Protein AF-A0A5C6RKP0-F1 (afdb_monomer)

Organism: NCBI:txid1564516

Sequence (231 aa):
MPTQNEALIALLQDAHTTCQNHLSTAQETEALGADEIEAARSELASVFRDFSEPALWVQEAAYDKTALLHKLIALKRAAEGPTTPFLEHMDKLIRYLREELLSAIQDNLQATDTSAWNLKMLDELLKIRRVLRDTKRKFIEAGHPLDTDEAFLAVQDRFTGLLADYRKLLRENAVQANEADIGIMQLLYSLIQSAATVAAFVEAYTTLNDVVAEHCSRAAPLPEPEPEEKS

Secondary structure (DSSP, 8-state):
---HHHHHHHHHHHHHHHHHHHHHHHHHTT-S-HHHHHHHHHHHHHHHHHTT-GGGGSS-----HHHHHHHHHHHHHHTTS-HHHHHHHHHHHHHHIIIIIIHHHHHHHTTTT--HHHHHHHHHHHHHHHHHHHHHHHHHHTT--TTT-HHHHHHHHHHHHHHHHHHHHHHTTSS---HHHHHHHHHHHHHHHH--SHHHHHHHHHHHHHHHHHHHHTPPPPPPPPP----

Structure (mmCIF, N/CA/C/O backbone):
data_AF-A0A5C6RKP0-F1
#
_entry.id   AF-A0A5C6RKP0-F1
#
loop_
_atom_site.group_PDB
_atom_site.id
_atom_site.type_symbol
_atom_site.label_atom_id
_atom_site.label_alt_id
_atom_site.label_comp_id
_atom_site.label_asym_id
_atom_site.label_entity_id
_atom_site.label_seq_id
_atom_site.pdbx_PDB_ins_code
_atom_site.Cartn_x
_atom_site.Cartn_y
_atom_site.Cartn_z
_atom_site.occupancy
_atom_site.B_iso_or_equiv
_atom_site.auth_seq_id
_atom_site.auth_comp_id
_atom_site.auth_asym_id
_atom_site.auth_atom_id
_atom_site.pdbx_PDB_model_num
ATOM 1 N N . MET A 1 1 ? 29.148 -2.559 15.364 1.00 42.53 1 MET A N 1
ATOM 2 C CA . MET A 1 1 ? 27.964 -1.711 15.118 1.00 42.53 1 MET A CA 1
ATOM 3 C C . MET A 1 1 ? 27.009 -2.544 14.292 1.00 42.53 1 MET A C 1
ATOM 5 O O . MET A 1 1 ? 27.503 -3.113 13.325 1.00 42.53 1 MET A O 1
ATOM 9 N N . PRO A 1 2 ? 25.737 -2.694 14.691 1.00 53.12 2 PRO A N 1
ATOM 10 C CA . PRO A 1 2 ? 24.786 -3.464 13.902 1.00 53.12 2 PRO A CA 1
ATOM 11 C C . PRO A 1 2 ? 24.572 -2.814 12.531 1.00 53.12 2 PRO A C 1
ATOM 13 O O . PRO A 1 2 ? 24.631 -1.585 12.417 1.00 53.12 2 PRO A O 1
ATOM 16 N N . THR A 1 3 ? 24.345 -3.630 11.505 1.00 72.69 3 THR A N 1
ATOM 17 C CA . THR A 1 3 ? 23.971 -3.141 10.169 1.00 72.69 3 THR A CA 1
ATOM 18 C C . THR A 1 3 ? 22.583 -2.492 10.206 1.00 72.69 3 THR A C 1
ATOM 20 O O . THR A 1 3 ? 21.798 -2.710 11.136 1.00 72.69 3 THR A O 1
ATOM 23 N N . GLN A 1 4 ? 22.243 -1.680 9.200 1.00 73.25 4 GLN A N 1
ATOM 24 C CA . GLN A 1 4 ? 20.915 -1.058 9.115 1.00 73.25 4 GLN A CA 1
ATOM 25 C C . GLN A 1 4 ? 19.787 -2.104 9.113 1.00 73.25 4 GLN A C 1
ATOM 27 O O . GLN A 1 4 ? 18.757 -1.893 9.759 1.00 73.25 4 GLN A O 1
ATOM 32 N N . ASN A 1 5 ? 20.012 -3.250 8.465 1.00 78.12 5 ASN A N 1
ATOM 33 C CA . ASN A 1 5 ? 19.073 -4.369 8.444 1.00 78.12 5 ASN A CA 1
ATOM 34 C C . ASN A 1 5 ? 18.923 -5.024 9.815 1.00 78.12 5 ASN A C 1
ATOM 36 O O . ASN A 1 5 ? 17.800 -5.234 10.254 1.00 78.12 5 ASN A O 1
ATOM 40 N N . GLU A 1 6 ? 20.017 -5.285 10.534 1.00 81.69 6 GLU A N 1
ATOM 41 C CA . GLU A 1 6 ? 19.951 -5.838 11.896 1.00 81.69 6 GLU A CA 1
ATOM 42 C C . GLU A 1 6 ? 19.171 -4.920 12.845 1.00 81.69 6 GLU A C 1
ATOM 44 O O . GLU A 1 6 ? 18.344 -5.384 13.630 1.00 81.69 6 GLU A O 1
ATOM 49 N N . ALA A 1 7 ? 19.383 -3.604 12.740 1.00 84.00 7 ALA A N 1
ATOM 50 C CA . ALA A 1 7 ? 18.640 -2.625 13.525 1.00 84.00 7 ALA A CA 1
ATOM 51 C C . ALA A 1 7 ? 17.145 -2.600 13.160 1.00 84.00 7 ALA A C 1
ATOM 53 O O . ALA A 1 7 ? 16.299 -2.484 14.048 1.00 84.00 7 ALA A O 1
ATOM 54 N N . LEU A 1 8 ? 16.803 -2.718 11.874 1.00 87.56 8 LEU A N 1
ATOM 55 C CA . LEU A 1 8 ? 15.414 -2.802 11.426 1.00 87.56 8 LEU A CA 1
ATOM 56 C C . LEU A 1 8 ? 14.745 -4.103 11.890 1.00 87.56 8 LEU A C 1
ATOM 58 O O . LEU A 1 8 ? 13.648 -4.050 12.440 1.00 87.56 8 LEU A O 1
ATOM 62 N N . ILE A 1 9 ? 15.405 -5.250 11.727 1.00 87.75 9 ILE A N 1
ATOM 63 C CA . ILE A 1 9 ? 14.909 -6.556 12.179 1.00 87.75 9 ILE A CA 1
ATOM 64 C C . ILE A 1 9 ? 14.621 -6.516 13.682 1.00 87.75 9 ILE A C 1
ATOM 66 O O . ILE A 1 9 ? 13.549 -6.940 14.108 1.00 87.75 9 ILE A O 1
ATOM 70 N N . ALA A 1 10 ? 15.524 -5.940 14.481 1.00 87.75 10 ALA A N 1
ATOM 71 C CA . ALA A 1 10 ? 15.314 -5.786 15.917 1.00 87.75 10 ALA A CA 1
ATOM 72 C C . ALA A 1 10 ? 14.080 -4.921 16.240 1.00 87.75 10 ALA A C 1
ATOM 74 O O . ALA A 1 10 ? 13.290 -5.280 17.111 1.00 87.75 10 ALA A O 1
ATOM 75 N N . LEU A 1 11 ? 13.871 -3.812 15.517 1.00 89.50 11 LEU A N 1
ATOM 76 C CA . LEU A 1 11 ? 12.675 -2.972 15.678 1.00 89.50 11 LEU A CA 1
ATOM 77 C C . LEU A 1 11 ? 11.386 -3.721 15.310 1.00 89.50 11 LEU A C 1
ATOM 79 O O . LEU A 1 11 ? 10.375 -3.576 15.995 1.00 89.50 11 LEU A O 1
ATOM 83 N N . LEU A 1 12 ? 11.417 -4.522 14.245 1.00 91.25 12 LEU A N 1
ATOM 84 C CA . LEU A 1 12 ? 10.285 -5.345 13.819 1.00 91.25 12 LEU A CA 1
ATOM 85 C C . LEU A 1 12 ? 9.958 -6.423 14.861 1.00 91.25 12 LEU A C 1
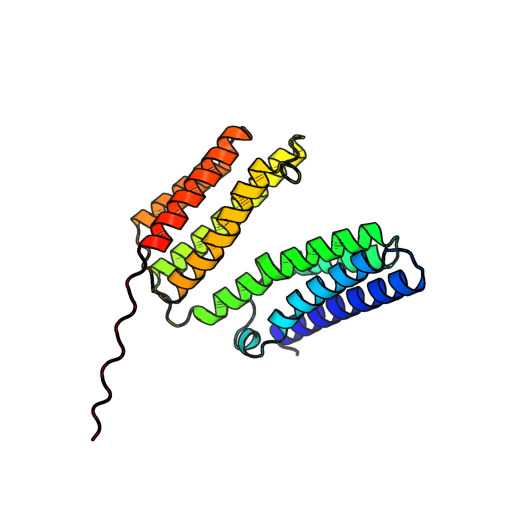ATOM 87 O O . LEU A 1 12 ? 8.798 -6.588 15.230 1.00 91.25 12 LEU A O 1
ATOM 91 N N . GLN A 1 13 ? 10.968 -7.105 15.399 1.00 90.25 13 GLN A N 1
ATOM 92 C CA . GLN A 1 13 ? 10.792 -8.109 16.451 1.00 90.25 13 GLN A CA 1
ATOM 93 C C . GLN A 1 13 ? 10.230 -7.512 17.749 1.00 90.25 13 GLN A C 1
ATOM 95 O O . GLN A 1 13 ? 9.342 -8.101 18.370 1.00 90.25 13 GLN A O 1
ATOM 100 N N . ASP A 1 14 ? 10.702 -6.331 18.145 1.00 90.38 14 ASP A N 1
ATOM 101 C CA . ASP A 1 14 ? 10.195 -5.603 19.313 1.00 90.38 14 ASP A CA 1
ATOM 102 C C . ASP A 1 14 ? 8.724 -5.188 19.131 1.00 90.38 14 ASP A C 1
ATOM 104 O O . ASP A 1 14 ? 7.896 -5.370 20.029 1.00 90.38 14 ASP A O 1
ATOM 108 N N . ALA A 1 15 ? 8.362 -4.708 17.936 1.00 91.19 15 ALA A N 1
ATOM 109 C CA . ALA A 1 15 ? 6.981 -4.381 17.589 1.00 91.19 15 ALA A CA 1
ATOM 110 C C . ALA A 1 15 ? 6.070 -5.615 17.631 1.00 91.19 15 ALA A C 1
ATOM 112 O O . ALA A 1 15 ? 5.001 -5.575 18.239 1.00 91.19 15 ALA A O 1
ATOM 113 N N . HIS A 1 16 ? 6.518 -6.724 17.036 1.00 92.12 16 HIS A N 1
ATOM 114 C CA . HIS A 1 16 ? 5.799 -7.994 17.052 1.00 92.12 16 HIS A CA 1
ATOM 115 C C . HIS A 1 16 ? 5.543 -8.473 18.484 1.00 92.12 16 HIS A C 1
ATOM 117 O O . HIS A 1 16 ? 4.409 -8.793 18.836 1.00 92.12 16 HIS A O 1
ATOM 123 N N . THR A 1 17 ? 6.577 -8.440 19.328 1.00 92.00 17 THR A N 1
ATOM 124 C CA . THR A 1 17 ? 6.487 -8.824 20.744 1.00 92.00 17 THR A CA 1
ATOM 125 C C . THR A 1 17 ? 5.509 -7.927 21.502 1.00 92.00 17 THR A C 1
ATOM 127 O O . THR A 1 17 ? 4.681 -8.417 22.266 1.00 92.00 17 THR A O 1
ATOM 130 N N . THR A 1 18 ? 5.551 -6.614 21.255 1.00 91.12 18 THR A N 1
ATOM 131 C CA . THR A 1 18 ? 4.622 -5.648 21.864 1.00 91.12 18 THR A CA 1
ATOM 132 C C . THR A 1 18 ? 3.169 -5.977 21.509 1.00 91.12 18 THR A C 1
ATOM 134 O O . THR A 1 18 ? 2.324 -6.050 22.401 1.00 91.12 18 THR A O 1
ATOM 137 N N . CYS A 1 19 ? 2.879 -6.237 20.230 1.00 92.56 19 CYS A N 1
ATOM 138 C CA . CYS A 1 19 ? 1.546 -6.637 19.778 1.00 92.56 19 CYS A CA 1
ATOM 139 C C . CYS A 1 19 ? 1.095 -7.966 20.383 1.00 92.56 19 CYS A C 1
ATOM 141 O O . CYS A 1 19 ? -0.016 -8.053 20.898 1.00 92.56 19 CYS A O 1
ATOM 143 N N . GLN A 1 20 ? 1.955 -8.986 20.378 1.00 92.12 20 GLN A N 1
ATOM 144 C CA . GLN A 1 20 ? 1.616 -10.285 20.956 1.00 92.12 20 GLN A CA 1
ATOM 145 C C . GLN A 1 20 ? 1.307 -10.195 22.451 1.00 92.12 20 GLN A C 1
ATOM 147 O O . GLN A 1 20 ? 0.327 -10.789 22.899 1.00 92.12 20 GLN A O 1
ATOM 152 N N . ASN A 1 21 ? 2.102 -9.439 23.211 1.00 91.25 21 ASN A N 1
ATOM 153 C CA . ASN A 1 21 ? 1.884 -9.257 24.644 1.00 91.25 21 ASN A CA 1
ATOM 154 C C . ASN A 1 21 ? 0.551 -8.558 24.918 1.00 91.25 21 ASN A C 1
ATOM 156 O O . ASN A 1 21 ? -0.228 -9.044 25.733 1.00 91.25 21 ASN A O 1
ATOM 160 N N . HIS A 1 22 ? 0.255 -7.469 24.202 1.00 90.75 22 HIS A N 1
ATOM 161 C CA . HIS A 1 22 ? -0.989 -6.732 24.413 1.00 90.75 22 HIS A CA 1
ATOM 162 C C . HIS A 1 22 ? -2.225 -7.562 24.029 1.00 90.75 22 HIS A C 1
ATOM 164 O O . HIS A 1 22 ? -3.205 -7.570 24.768 1.00 90.75 22 HIS A O 1
ATOM 170 N N . LEU A 1 23 ? -2.169 -8.326 22.929 1.00 90.06 23 LEU A N 1
ATOM 171 C CA . LEU A 1 23 ? -3.253 -9.236 22.536 1.00 90.06 23 LEU A CA 1
ATOM 172 C C . LEU A 1 23 ? -3.460 -10.371 23.552 1.00 90.06 23 LEU A C 1
ATOM 174 O O . LEU A 1 23 ? -4.598 -10.743 23.820 1.00 90.06 23 LEU A O 1
ATOM 178 N N . SER A 1 24 ? -2.388 -10.901 24.151 1.00 89.31 24 SER A N 1
ATOM 179 C CA . SER A 1 24 ? -2.498 -11.887 25.236 1.00 89.31 24 SER A CA 1
ATOM 180 C C . SER A 1 24 ? -3.140 -11.286 26.487 1.00 89.31 24 SER A C 1
ATOM 182 O O . SER A 1 24 ? -4.058 -11.882 27.039 1.00 89.31 24 SER A O 1
ATOM 184 N N . THR A 1 25 ? -2.751 -10.074 26.890 1.00 88.56 25 THR A N 1
ATOM 185 C CA . THR A 1 25 ? -3.387 -9.381 28.022 1.00 88.56 25 THR A CA 1
ATOM 186 C C . THR A 1 25 ? -4.856 -9.051 27.749 1.00 88.56 25 THR A C 1
ATOM 188 O O . THR A 1 25 ? -5.694 -9.204 28.636 1.00 88.56 25 THR A O 1
ATOM 191 N N . ALA A 1 26 ? -5.206 -8.642 26.528 1.00 86.62 26 ALA A N 1
ATOM 192 C CA . ALA A 1 26 ? -6.596 -8.392 26.148 1.00 86.62 26 ALA A CA 1
ATOM 193 C C . ALA A 1 26 ? -7.447 -9.673 26.188 1.00 86.62 26 ALA A C 1
ATOM 195 O O . ALA A 1 26 ? -8.613 -9.623 26.571 1.00 86.62 26 ALA A O 1
ATOM 196 N N . GLN A 1 27 ? -6.845 -10.820 25.854 1.00 86.38 27 GLN A N 1
ATOM 197 C CA . GLN A 1 27 ? -7.479 -12.134 25.951 1.00 86.38 27 GLN A CA 1
ATOM 198 C C . GLN A 1 27 ? -7.724 -12.544 27.404 1.00 86.38 27 GLN A C 1
ATOM 200 O O . GLN A 1 27 ? -8.809 -13.007 27.736 1.00 86.38 27 GLN A O 1
ATOM 205 N N . GLU A 1 28 ? -6.730 -12.354 28.274 1.00 87.81 28 GLU A N 1
ATOM 206 C CA . GLU A 1 28 ? -6.825 -12.676 29.704 1.00 87.81 28 GLU A CA 1
ATOM 207 C C . GLU A 1 28 ? -7.831 -11.792 30.447 1.00 87.81 28 GLU A C 1
ATOM 209 O O . GLU A 1 28 ? -8.448 -12.232 31.414 1.00 87.81 28 GLU A O 1
ATOM 214 N N . THR A 1 29 ? -7.993 -10.543 30.007 1.00 85.62 29 THR A N 1
ATOM 215 C CA . THR A 1 29 ? -8.902 -9.569 30.629 1.00 85.62 29 THR A CA 1
ATOM 216 C C . THR A 1 29 ? -10.299 -9.546 30.003 1.00 85.62 29 THR A C 1
ATOM 218 O O . THR A 1 29 ? -11.122 -8.741 30.432 1.00 85.62 29 THR A O 1
ATOM 221 N N . GLU A 1 30 ? -10.569 -10.402 29.006 1.00 80.44 30 GLU A N 1
ATOM 222 C CA . GLU A 1 30 ? -11.818 -10.420 28.221 1.00 80.44 30 GLU A CA 1
ATOM 223 C C . GLU A 1 30 ? -12.187 -9.036 27.643 1.00 80.44 30 GLU A C 1
ATOM 225 O O . GLU A 1 30 ? -13.354 -8.714 27.424 1.00 80.44 30 GLU A O 1
ATOM 230 N N . ALA A 1 31 ? -11.179 -8.192 27.390 1.00 76.06 31 ALA A N 1
ATOM 231 C CA . ALA A 1 31 ? -11.363 -6.836 26.872 1.00 76.06 31 ALA A CA 1
ATOM 232 C C . ALA A 1 31 ? -11.762 -6.810 25.384 1.00 76.06 31 ALA A C 1
ATOM 234 O O . ALA A 1 31 ? -12.216 -5.779 24.888 1.00 76.06 31 ALA A O 1
ATOM 235 N N . LEU A 1 32 ? -11.577 -7.931 24.681 1.00 77.00 32 LEU A N 1
ATOM 236 C CA . LEU A 1 32 ? -11.938 -8.152 23.280 1.00 77.00 32 LEU A CA 1
ATOM 237 C C . LEU A 1 32 ? -12.596 -9.523 23.110 1.00 77.00 32 LEU A C 1
ATOM 239 O O . LEU A 1 32 ? -12.337 -10.448 23.885 1.00 77.00 32 LEU A O 1
ATOM 243 N N . GLY A 1 33 ? -13.395 -9.673 22.051 1.00 80.50 33 GLY A N 1
ATOM 244 C CA . GLY A 1 33 ? -13.929 -10.975 21.661 1.00 80.50 33 GLY A CA 1
ATOM 245 C C . GLY A 1 33 ? -12.823 -11.924 21.186 1.00 80.50 33 GLY A C 1
ATOM 246 O O . GLY A 1 33 ? -11.845 -11.497 20.573 1.00 80.50 33 GLY A O 1
ATOM 247 N N . ALA A 1 34 ? -12.984 -13.228 21.431 1.00 79.50 34 ALA A N 1
ATOM 248 C CA . ALA A 1 34 ? -12.015 -14.243 21.000 1.00 79.50 34 ALA A CA 1
ATOM 249 C C . ALA A 1 34 ? -11.734 -14.183 19.485 1.00 79.50 34 ALA A C 1
ATOM 251 O O . ALA A 1 34 ? -10.573 -14.246 19.079 1.00 79.50 34 ALA A O 1
ATOM 252 N N . ASP A 1 35 ? -12.776 -13.962 18.679 1.00 80.88 35 ASP A N 1
ATOM 253 C CA . ASP A 1 35 ? -12.677 -13.851 17.220 1.00 80.88 35 ASP A CA 1
ATOM 254 C C . ASP A 1 35 ? -11.864 -12.616 16.781 1.00 80.88 35 ASP A C 1
ATOM 256 O O . ASP A 1 35 ? -11.069 -12.691 15.844 1.00 80.88 35 ASP A O 1
ATOM 260 N N . GLU A 1 36 ? -12.004 -11.483 17.480 1.00 79.94 36 GLU A N 1
ATOM 261 C CA . GLU A 1 36 ? -11.257 -10.248 17.185 1.00 79.94 36 GLU A CA 1
ATOM 262 C C . GLU A 1 36 ? -9.767 -10.410 17.504 1.00 79.94 36 GLU A C 1
ATOM 264 O O . GLU A 1 36 ? -8.902 -9.972 16.744 1.00 79.94 36 GLU A O 1
ATOM 269 N N . ILE A 1 37 ? -9.456 -11.087 18.613 1.00 82.81 37 ILE A N 1
ATOM 270 C CA . ILE A 1 37 ? -8.078 -11.398 19.002 1.00 82.81 37 ILE A CA 1
ATOM 271 C C . ILE A 1 37 ? -7.446 -12.361 17.999 1.00 82.81 37 ILE A C 1
ATOM 273 O O . ILE A 1 37 ? -6.285 -12.182 17.623 1.00 82.81 37 ILE A O 1
ATOM 277 N N . GLU A 1 38 ? -8.179 -13.382 17.560 1.00 84.06 38 GLU A N 1
ATOM 278 C CA . GLU A 1 38 ? -7.679 -14.344 16.581 1.00 84.06 38 GLU A CA 1
ATOM 279 C C . GLU A 1 38 ? -7.427 -13.685 15.219 1.00 84.06 38 GLU A C 1
ATOM 281 O O . GLU A 1 38 ? -6.355 -13.883 14.639 1.00 84.06 38 GLU A O 1
ATOM 286 N N . ALA A 1 39 ? -8.340 -12.825 14.755 1.00 82.44 39 ALA A N 1
ATOM 287 C CA . ALA A 1 39 ? -8.158 -12.041 13.535 1.00 82.44 39 ALA A CA 1
ATOM 288 C C . ALA A 1 39 ? -6.905 -11.149 13.616 1.00 82.44 39 ALA A C 1
ATOM 290 O O . ALA A 1 39 ? -6.024 -11.237 12.756 1.00 82.44 39 ALA A O 1
ATOM 291 N N . ALA A 1 40 ? -6.761 -10.380 14.701 1.00 84.69 40 ALA A N 1
ATOM 292 C CA . ALA A 1 40 ? -5.593 -9.540 14.954 1.00 84.69 40 ALA A CA 1
ATOM 293 C C . ALA A 1 40 ? -4.278 -10.340 14.979 1.00 84.69 40 ALA A C 1
ATOM 295 O O . ALA A 1 40 ? -3.280 -9.941 14.372 1.00 84.69 40 ALA A O 1
ATOM 296 N N . ARG A 1 41 ? -4.261 -11.497 15.656 1.00 87.62 41 ARG A N 1
ATOM 297 C CA . ARG A 1 41 ? -3.088 -12.386 15.702 1.00 87.62 41 ARG A CA 1
ATOM 298 C C . ARG A 1 41 ? -2.747 -12.942 14.323 1.00 87.62 41 ARG A C 1
ATOM 300 O O . ARG A 1 41 ? -1.566 -13.017 13.989 1.00 87.62 41 ARG A O 1
ATOM 307 N N . SER A 1 42 ? -3.753 -13.328 13.542 1.00 83.62 42 SER A N 1
ATOM 308 C CA . SER A 1 42 ? -3.577 -13.863 12.191 1.00 83.62 42 SER A CA 1
ATOM 309 C C . SER A 1 42 ? -2.953 -12.827 11.253 1.00 83.62 42 SER A C 1
ATOM 311 O O . SER A 1 42 ? -1.952 -13.114 10.588 1.00 83.62 42 SER A O 1
ATOM 313 N N . GLU A 1 43 ? -3.467 -11.594 11.253 1.00 81.56 43 GLU A N 1
ATOM 314 C CA . GLU A 1 43 ? -2.914 -10.507 10.439 1.00 81.56 43 GLU A CA 1
ATOM 315 C C . GLU A 1 43 ? -1.481 -10.152 10.836 1.00 81.56 43 GLU A C 1
ATOM 317 O O . GLU A 1 43 ? -0.599 -10.057 9.976 1.00 81.56 43 GLU A O 1
ATOM 322 N N . LEU A 1 44 ? -1.232 -10.025 12.142 1.00 87.25 44 LEU A N 1
ATOM 323 C CA . LEU A 1 44 ? 0.093 -9.767 12.689 1.00 87.25 44 LEU A CA 1
ATOM 324 C C . LEU A 1 44 ? 1.082 -10.866 12.267 1.00 87.25 44 LEU A C 1
ATOM 326 O O . LEU A 1 44 ? 2.143 -10.575 11.714 1.00 87.25 44 LEU A O 1
ATOM 330 N N . ALA A 1 45 ? 0.720 -12.135 12.472 1.00 83.38 45 ALA A N 1
ATOM 331 C CA . ALA A 1 45 ? 1.561 -13.274 12.124 1.00 83.38 45 ALA A CA 1
ATOM 332 C C . ALA A 1 45 ? 1.829 -13.355 10.618 1.00 83.38 45 ALA A C 1
ATOM 334 O O . ALA A 1 45 ? 2.934 -13.714 10.210 1.00 83.38 45 ALA A O 1
ATOM 335 N N . SER A 1 46 ? 0.841 -13.015 9.787 1.00 82.69 46 SER A N 1
ATOM 336 C CA . SER A 1 46 ? 1.027 -12.965 8.342 1.00 82.69 46 SER A CA 1
ATOM 337 C C . SER A 1 46 ? 2.034 -11.886 7.945 1.00 82.69 46 SER A C 1
ATOM 339 O O . SER A 1 46 ? 2.950 -12.200 7.196 1.00 82.69 46 SER A O 1
ATOM 341 N N . VAL A 1 47 ? 1.925 -10.660 8.477 1.00 83.69 47 VAL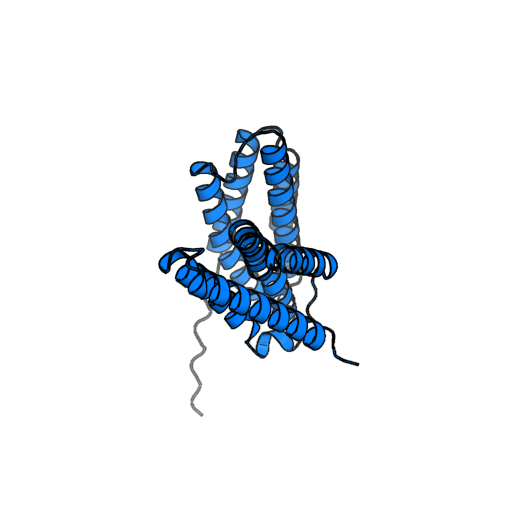 A N 1
ATOM 342 C CA . VAL A 1 47 ? 2.863 -9.571 8.148 1.00 83.69 47 VAL A CA 1
ATOM 343 C C . VAL A 1 47 ? 4.299 -9.924 8.534 1.00 83.69 47 VAL A C 1
ATOM 345 O O . VAL A 1 47 ? 5.221 -9.714 7.754 1.00 83.69 47 VAL A O 1
ATOM 348 N N . PHE A 1 48 ? 4.509 -10.467 9.736 1.00 85.00 48 PHE A N 1
ATOM 349 C CA . PHE A 1 48 ? 5.856 -10.731 10.248 1.00 85.00 48 PHE A CA 1
ATOM 350 C C . PHE A 1 48 ? 6.495 -11.980 9.641 1.00 85.00 48 PHE A C 1
ATOM 352 O O . PHE A 1 48 ? 7.722 -12.084 9.632 1.00 85.00 48 PHE A O 1
ATOM 359 N N . ARG A 1 49 ? 5.690 -12.900 9.095 1.00 81.81 49 ARG A N 1
ATOM 360 C CA . ARG A 1 49 ? 6.196 -14.027 8.309 1.00 81.81 49 ARG A CA 1
ATOM 361 C C . ARG A 1 49 ? 6.922 -13.542 7.063 1.00 81.81 49 ARG A C 1
ATOM 363 O O . ARG A 1 49 ? 8.018 -14.031 6.811 1.00 81.81 49 ARG A O 1
ATOM 370 N N . ASP A 1 50 ? 6.378 -12.553 6.361 1.00 77.00 50 ASP A N 1
ATOM 371 C CA . ASP A 1 50 ? 7.015 -12.006 5.160 1.00 77.00 50 ASP A CA 1
ATOM 372 C C . ASP A 1 50 ? 8.417 -11.472 5.500 1.00 77.00 50 ASP A C 1
ATOM 374 O O . ASP A 1 50 ? 9.396 -11.832 4.861 1.00 77.00 50 ASP A O 1
ATOM 378 N N . PHE A 1 51 ? 8.563 -10.738 6.609 1.00 81.25 51 PHE A N 1
ATOM 379 C CA . PHE A 1 51 ? 9.861 -10.234 7.089 1.00 81.25 51 PHE A CA 1
ATOM 380 C C . PHE A 1 51 ? 10.821 -11.310 7.628 1.00 81.25 51 PHE A C 1
ATOM 382 O O . PHE A 1 51 ? 11.990 -11.017 7.882 1.00 81.25 51 PHE A O 1
ATOM 389 N N . SER A 1 52 ? 10.370 -12.549 7.826 1.00 77.88 52 SER A N 1
ATOM 390 C CA . SER A 1 52 ? 11.240 -13.639 8.286 1.00 77.88 52 SER A CA 1
ATOM 391 C C . SER A 1 52 ? 12.063 -14.274 7.162 1.00 77.88 52 SER A C 1
ATOM 393 O O . SER A 1 52 ? 12.975 -15.053 7.441 1.00 77.88 52 SER A O 1
ATOM 395 N N . GLU A 1 53 ? 11.790 -13.923 5.902 1.00 74.69 53 GLU A N 1
ATOM 396 C CA . GLU A 1 53 ? 12.502 -14.458 4.746 1.00 74.69 53 GLU A CA 1
ATOM 397 C C . GLU A 1 53 ? 13.958 -13.959 4.693 1.00 74.69 53 GLU A C 1
ATOM 399 O O . GLU A 1 53 ? 14.193 -12.759 4.530 1.00 74.69 53 GLU A O 1
ATOM 404 N N . PRO A 1 54 ? 14.971 -14.849 4.759 1.00 68.25 54 PRO A N 1
ATOM 405 C CA . PRO A 1 54 ? 16.379 -14.443 4.720 1.00 68.25 54 PRO A CA 1
ATOM 406 C C . PRO A 1 54 ? 16.758 -13.669 3.451 1.00 68.25 54 PRO A C 1
ATOM 408 O O . PRO A 1 54 ? 17.623 -12.796 3.489 1.00 68.25 54 PRO A O 1
ATOM 411 N N . ALA A 1 55 ? 16.083 -13.966 2.336 1.00 62.56 55 ALA A N 1
ATOM 412 C CA . ALA A 1 55 ? 16.285 -13.306 1.052 1.00 62.56 55 ALA A CA 1
ATOM 413 C C . ALA A 1 55 ? 15.976 -11.798 1.095 1.00 62.56 55 ALA A C 1
ATOM 415 O O . ALA A 1 55 ? 16.558 -11.048 0.315 1.00 62.56 55 ALA A O 1
ATOM 416 N N . LEU A 1 56 ? 15.135 -11.336 2.031 1.00 67.69 56 LEU A N 1
ATOM 417 C CA . LEU A 1 56 ? 14.806 -9.915 2.163 1.00 67.69 56 LEU A CA 1
ATOM 418 C C . LEU A 1 56 ? 15.962 -9.055 2.686 1.00 67.69 56 LEU A C 1
ATOM 420 O O . LEU A 1 56 ? 15.961 -7.837 2.525 1.00 67.69 56 LEU A O 1
ATOM 424 N N . TRP A 1 57 ? 16.954 -9.683 3.312 1.00 74.25 57 TRP A N 1
ATOM 425 C CA . TRP A 1 57 ? 17.977 -8.992 4.096 1.00 74.25 57 TRP A CA 1
ATOM 426 C C . TRP A 1 57 ? 19.351 -8.974 3.429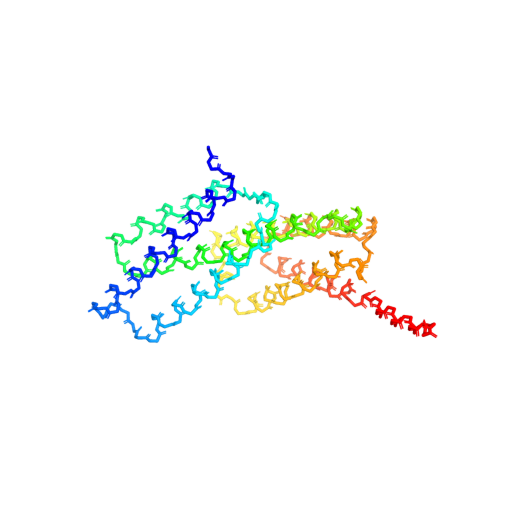 1.00 74.25 57 TRP A C 1
ATOM 428 O O . TRP A 1 57 ? 20.322 -8.518 4.033 1.00 74.25 57 TRP A O 1
ATOM 438 N N . VAL A 1 58 ? 19.431 -9.453 2.184 1.00 65.25 58 VAL A N 1
ATOM 439 C CA . VAL A 1 58 ? 20.671 -9.550 1.399 1.00 65.25 58 VAL A CA 1
ATOM 440 C C . VAL A 1 58 ? 21.220 -8.166 1.022 1.00 65.25 58 VAL A C 1
ATOM 442 O O . VAL A 1 58 ? 22.429 -8.010 0.864 1.00 65.25 58 VAL A O 1
ATOM 445 N N . GLN A 1 59 ? 20.356 -7.151 0.922 1.00 64.38 59 GLN A N 1
ATOM 446 C CA . GLN A 1 59 ? 20.725 -5.755 0.660 1.00 64.38 59 GLN A CA 1
ATOM 447 C C . GLN A 1 59 ? 20.161 -4.823 1.733 1.00 64.38 59 GLN A C 1
ATOM 449 O O . GLN A 1 59 ? 19.154 -5.146 2.362 1.00 64.38 59 GLN A O 1
ATOM 454 N N . GLU A 1 60 ? 20.784 -3.659 1.942 1.00 68.94 60 GLU A N 1
ATOM 455 C CA . GLU A 1 60 ? 20.277 -2.678 2.906 1.00 68.94 60 GLU A CA 1
ATOM 456 C C . GLU A 1 60 ? 18.888 -2.155 2.511 1.00 68.94 60 GLU A C 1
ATOM 458 O O . GLU A 1 60 ? 18.647 -1.677 1.398 1.00 68.94 60 GLU A O 1
ATOM 463 N N . ALA A 1 61 ? 17.962 -2.231 3.465 1.00 72.69 61 ALA A N 1
ATOM 464 C CA . ALA A 1 61 ? 16.608 -1.732 3.321 1.00 72.69 61 ALA A CA 1
ATOM 465 C C . ALA A 1 61 ? 16.606 -0.201 3.181 1.00 72.69 61 ALA A C 1
ATOM 467 O O . ALA A 1 61 ? 16.969 0.510 4.124 1.00 72.69 61 ALA A O 1
ATOM 468 N N . ALA A 1 62 ? 16.128 0.322 2.048 1.00 72.56 62 ALA A N 1
ATOM 469 C CA . ALA A 1 62 ? 15.832 1.744 1.893 1.00 72.56 62 ALA A CA 1
ATOM 470 C C . ALA A 1 62 ? 14.380 2.012 2.304 1.00 72.56 62 ALA A C 1
ATOM 472 O O . ALA A 1 62 ? 13.448 1.526 1.672 1.00 72.56 62 ALA A O 1
ATOM 473 N N . TYR A 1 63 ? 14.173 2.775 3.376 1.00 79.56 63 TYR A N 1
ATOM 474 C CA . TYR A 1 63 ? 12.837 3.077 3.891 1.00 79.56 63 TYR A CA 1
ATOM 475 C C . TYR A 1 63 ? 12.819 4.378 4.694 1.00 79.56 63 TYR A C 1
ATOM 477 O O . TYR A 1 63 ? 13.853 4.851 5.173 1.00 79.56 63 TYR A O 1
ATOM 485 N N . ASP A 1 64 ? 11.627 4.948 4.886 1.00 79.12 64 ASP A N 1
ATOM 486 C CA . ASP A 1 64 ? 11.447 6.089 5.782 1.00 79.12 64 ASP A CA 1
ATOM 487 C C . ASP A 1 64 ? 11.509 5.623 7.244 1.00 79.12 64 ASP A C 1
ATOM 489 O O . ASP A 1 64 ? 10.538 5.157 7.853 1.00 79.12 64 ASP A O 1
ATOM 493 N N . LYS A 1 65 ? 12.703 5.744 7.822 1.00 80.81 65 LYS A N 1
ATOM 494 C CA . LYS A 1 65 ? 12.949 5.401 9.221 1.00 80.81 65 LYS A CA 1
ATOM 495 C C . LYS A 1 65 ? 12.131 6.261 10.185 1.00 80.81 65 LYS A C 1
ATOM 497 O O . LYS A 1 65 ? 11.687 5.752 11.211 1.00 80.81 65 LYS A O 1
ATOM 502 N N . THR A 1 66 ? 11.902 7.531 9.867 1.00 81.75 66 THR A N 1
ATOM 503 C CA . THR A 1 66 ? 11.140 8.452 10.721 1.00 81.75 66 THR A CA 1
ATOM 504 C C . THR A 1 66 ? 9.669 8.045 10.769 1.00 81.75 66 THR A C 1
ATOM 506 O O . THR A 1 66 ? 9.085 7.978 11.852 1.00 81.75 66 THR A O 1
ATOM 509 N N . ALA A 1 67 ? 9.082 7.698 9.620 1.00 80.50 67 ALA A N 1
ATOM 510 C CA . ALA A 1 67 ? 7.708 7.206 9.546 1.00 80.50 67 ALA A CA 1
ATOM 511 C C . ALA A 1 67 ? 7.513 5.900 10.334 1.00 80.50 67 ALA A C 1
ATOM 513 O O . ALA A 1 67 ? 6.532 5.775 11.075 1.00 80.50 67 ALA A O 1
ATOM 514 N N . LEU A 1 68 ? 8.466 4.962 10.241 1.00 89.38 68 LEU A N 1
ATOM 515 C CA . LEU A 1 68 ? 8.445 3.737 11.046 1.00 89.38 68 LEU A CA 1
ATOM 516 C C . LEU A 1 68 ? 8.499 4.059 12.547 1.00 89.38 68 LEU A C 1
ATOM 518 O O . LEU A 1 68 ? 7.660 3.581 13.309 1.00 89.38 68 LEU A O 1
ATOM 522 N N . LEU A 1 69 ? 9.447 4.898 12.976 1.00 87.50 69 LEU A N 1
ATOM 523 C CA . LEU A 1 69 ? 9.613 5.245 14.389 1.00 87.50 69 LEU A CA 1
ATOM 524 C C . LEU A 1 69 ? 8.371 5.928 14.973 1.00 87.50 69 LEU A C 1
ATOM 526 O O . LEU A 1 69 ? 7.964 5.582 16.079 1.00 87.50 69 LEU A O 1
ATOM 530 N N . HIS A 1 70 ? 7.718 6.833 14.239 1.00 85.56 70 HIS A N 1
ATOM 531 C CA . HIS A 1 70 ? 6.472 7.452 14.701 1.00 85.56 70 HIS A CA 1
ATOM 532 C C . HIS A 1 70 ? 5.361 6.428 14.948 1.00 85.56 70 HIS A C 1
ATOM 534 O O . HIS A 1 70 ? 4.646 6.530 15.946 1.00 85.56 70 HIS A O 1
ATOM 540 N N . LYS A 1 71 ? 5.229 5.423 14.077 1.00 90.44 71 LYS A N 1
ATOM 541 C CA . LYS A 1 71 ? 4.232 4.356 14.240 1.00 90.44 71 LYS A CA 1
ATOM 542 C C . LYS A 1 71 ? 4.547 3.469 15.438 1.00 90.44 71 LYS A C 1
ATOM 544 O O . LYS A 1 71 ? 3.643 3.169 16.210 1.00 90.44 71 LYS A O 1
ATOM 549 N N . LEU A 1 72 ? 5.818 3.122 15.637 1.00 91.44 72 LEU A N 1
ATOM 550 C CA . LEU A 1 72 ? 6.257 2.348 16.801 1.00 91.44 72 LEU A CA 1
ATOM 551 C C . LEU A 1 72 ? 6.040 3.111 18.113 1.00 91.44 72 LEU A C 1
ATOM 553 O O . LEU A 1 72 ? 5.555 2.535 19.081 1.00 91.44 72 LEU A O 1
ATOM 557 N N . ILE A 1 73 ? 6.336 4.414 18.146 1.00 88.19 73 ILE A N 1
ATOM 558 C CA . ILE A 1 73 ? 6.068 5.261 19.316 1.00 88.19 73 ILE A CA 1
ATOM 559 C C . ILE A 1 73 ? 4.564 5.325 19.597 1.00 88.19 73 ILE A C 1
ATOM 561 O O . ILE A 1 73 ? 4.156 5.171 20.745 1.00 88.19 73 ILE A O 1
ATOM 565 N N . ALA A 1 74 ? 3.735 5.532 18.569 1.00 89.56 74 ALA A N 1
ATOM 566 C CA . ALA A 1 74 ? 2.285 5.582 18.729 1.00 89.56 74 ALA A CA 1
ATOM 567 C C . ALA A 1 74 ? 1.720 4.254 19.261 1.00 89.56 74 ALA A C 1
ATOM 569 O O . ALA A 1 74 ? 0.940 4.268 20.209 1.00 89.56 74 ALA A O 1
ATOM 570 N N . LEU A 1 75 ? 2.184 3.121 18.721 1.00 92.38 75 LEU A N 1
ATOM 571 C CA . LEU A 1 75 ? 1.827 1.785 19.199 1.00 92.38 75 LEU A CA 1
ATOM 572 C C . LEU A 1 75 ? 2.208 1.592 20.674 1.00 92.38 75 LEU A C 1
ATOM 574 O O . LEU A 1 75 ? 1.370 1.196 21.479 1.00 92.38 75 LEU A O 1
ATOM 578 N N . LYS A 1 76 ? 3.454 1.913 21.050 1.00 89.56 76 LYS A N 1
ATOM 579 C CA . LYS A 1 76 ? 3.930 1.758 22.434 1.00 89.56 76 LYS A CA 1
ATOM 580 C C . LYS A 1 76 ? 3.159 2.630 23.419 1.00 89.56 76 LYS A C 1
ATOM 582 O O . LYS A 1 76 ? 2.824 2.165 24.498 1.00 89.56 76 LYS A O 1
ATOM 587 N N . ARG A 1 77 ? 2.830 3.868 23.041 1.00 88.00 77 ARG A N 1
ATOM 588 C CA . ARG A 1 77 ? 1.999 4.751 23.874 1.00 88.00 77 ARG A CA 1
ATOM 589 C C . ARG A 1 77 ? 0.575 4.225 24.026 1.00 88.00 77 ARG A C 1
ATOM 591 O O . ARG A 1 77 ? -0.004 4.359 25.095 1.00 88.00 77 ARG A O 1
ATOM 598 N N . ALA A 1 78 ? 0.017 3.637 22.970 1.00 87.88 78 ALA A N 1
ATOM 599 C CA . ALA A 1 78 ? -1.310 3.039 23.024 1.00 87.88 78 ALA A CA 1
ATOM 600 C C . ALA A 1 78 ? -1.342 1.763 23.881 1.00 87.88 78 ALA A C 1
ATOM 602 O O . ALA A 1 78 ? -2.374 1.463 24.468 1.00 87.88 78 ALA A O 1
ATOM 603 N N . ALA A 1 79 ? -0.215 1.052 24.007 1.00 84.88 79 ALA A N 1
ATOM 604 C CA . ALA A 1 79 ? -0.120 -0.185 24.785 1.00 84.88 79 ALA A CA 1
ATOM 605 C C . ALA A 1 79 ? -0.351 0.012 26.294 1.00 84.88 79 ALA A C 1
ATOM 607 O O . ALA A 1 79 ? -0.721 -0.941 26.974 1.00 84.88 79 ALA A O 1
ATOM 608 N N . GLU A 1 80 ? -0.144 1.229 26.810 1.00 82.12 80 GLU A N 1
ATOM 609 C CA . GLU A 1 80 ? -0.417 1.604 28.208 1.00 82.12 80 GLU A CA 1
ATOM 610 C C . GLU A 1 80 ? -1.899 1.945 28.459 1.00 82.12 80 GLU A C 1
ATOM 612 O O . GLU A 1 80 ? -2.305 2.151 29.603 1.00 82.12 80 GLU A O 1
ATOM 617 N N . GLY A 1 81 ? -2.699 2.058 27.395 1.00 81.12 81 GLY A N 1
ATOM 618 C CA . GLY A 1 81 ? -4.079 2.527 27.434 1.00 81.12 81 GLY A CA 1
ATOM 619 C C . GLY A 1 81 ? -5.116 1.441 27.128 1.00 81.12 81 GLY A C 1
ATOM 620 O O . GLY A 1 81 ? -4.834 0.247 27.226 1.00 81.12 81 GLY A O 1
ATOM 621 N N . PRO A 1 82 ? -6.345 1.852 26.764 1.00 82.25 82 PRO A N 1
ATOM 622 C CA . PRO A 1 82 ? -7.398 0.928 26.360 1.00 82.25 82 PRO A CA 1
ATOM 623 C C . PRO A 1 82 ? -7.014 0.132 25.105 1.00 82.25 82 PRO A C 1
ATOM 625 O O . PRO A 1 82 ? -6.280 0.614 24.242 1.00 82.25 82 PRO A O 1
ATOM 628 N N . THR A 1 83 ? -7.586 -1.062 24.968 1.00 84.19 83 THR A N 1
ATOM 629 C CA . THR A 1 83 ? -7.262 -1.988 23.877 1.00 84.19 83 THR A CA 1
ATOM 630 C C . THR A 1 83 ? -7.708 -1.490 22.496 1.00 84.19 83 THR A C 1
ATOM 632 O O . THR A 1 83 ? -7.013 -1.713 21.510 1.00 84.19 83 THR A O 1
ATOM 635 N N . THR A 1 84 ? -8.819 -0.753 22.389 1.00 83.12 84 THR A N 1
ATOM 636 C CA . THR A 1 84 ? -9.322 -0.275 21.086 1.00 83.12 84 THR A CA 1
ATOM 637 C C . THR A 1 84 ? -8.350 0.687 20.374 1.00 83.12 84 THR A C 1
ATOM 639 O O . THR A 1 84 ? -7.982 0.403 19.234 1.00 83.12 84 THR A O 1
ATOM 642 N N . PRO A 1 85 ? -7.830 1.763 21.010 1.00 85.56 85 PRO A N 1
ATOM 643 C CA . PRO A 1 85 ? -6.767 2.581 20.418 1.00 85.56 85 PRO A CA 1
ATOM 644 C C . PRO A 1 85 ? -5.508 1.790 20.050 1.00 85.56 85 PRO A C 1
ATOM 646 O O . PRO A 1 85 ? -4.845 2.110 19.063 1.00 85.56 85 PRO A O 1
ATOM 649 N N . PHE A 1 86 ? -5.163 0.764 20.835 1.00 90.81 86 PHE A N 1
ATOM 650 C CA . PHE A 1 86 ? -4.022 -0.092 20.528 1.00 90.81 86 PHE A CA 1
ATOM 651 C C . PHE A 1 86 ? -4.217 -0.836 19.205 1.00 90.81 86 PHE A C 1
ATOM 653 O O . PHE A 1 86 ? -3.328 -0.780 18.353 1.00 90.81 86 PHE A O 1
ATOM 660 N N . LEU A 1 87 ? -5.383 -1.459 19.002 1.00 88.06 87 LEU A N 1
ATOM 661 C CA . LEU A 1 87 ? -5.718 -2.151 17.754 1.00 88.06 87 LEU A CA 1
ATOM 662 C C . LEU A 1 87 ? -5.650 -1.210 16.547 1.00 88.06 87 LEU A C 1
ATOM 664 O O . LEU A 1 87 ? -5.001 -1.532 15.558 1.00 88.06 87 LEU A O 1
ATOM 668 N N . GLU A 1 88 ? -6.189 0.007 16.649 1.00 87.56 88 GLU A N 1
ATOM 669 C CA . GLU A 1 88 ? -6.089 0.972 15.548 1.00 87.56 88 GLU A CA 1
ATOM 670 C C . GLU A 1 88 ? -4.636 1.315 15.182 1.00 87.56 88 GLU A C 1
ATOM 672 O O . GLU A 1 88 ? -4.297 1.517 14.010 1.00 87.56 88 GLU A O 1
ATOM 677 N N . HIS A 1 89 ? -3.765 1.459 16.183 1.00 90.12 89 HIS A N 1
ATOM 678 C CA . HIS A 1 89 ? -2.350 1.741 15.956 1.00 90.12 89 HIS A CA 1
ATOM 679 C C . HIS A 1 89 ? -1.599 0.526 15.411 1.00 90.12 89 HIS A C 1
ATOM 681 O O . HIS A 1 89 ? -0.716 0.700 14.565 1.00 90.12 89 HIS A O 1
ATOM 687 N N . MET A 1 90 ? -1.977 -0.676 15.839 1.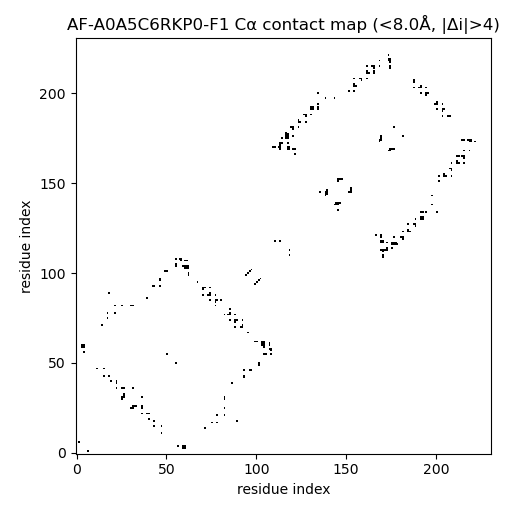00 92.94 90 MET A N 1
ATOM 688 C CA . MET A 1 90 ? -1.490 -1.935 15.291 1.00 92.94 90 MET A CA 1
ATOM 689 C C . MET A 1 90 ? -1.867 -2.064 13.811 1.00 92.94 90 MET A C 1
ATOM 691 O O . MET A 1 90 ? -0.971 -2.267 12.996 1.00 92.94 90 MET A O 1
ATOM 695 N N . ASP A 1 91 ? -3.116 -1.808 13.423 1.00 87.56 91 ASP A N 1
ATOM 696 C CA . ASP A 1 91 ? -3.550 -1.853 12.020 1.00 87.56 91 ASP A CA 1
ATOM 697 C C . ASP A 1 91 ? -2.812 -0.819 11.165 1.00 87.56 91 ASP A C 1
ATOM 699 O O . ASP A 1 91 ? -2.356 -1.095 10.052 1.00 87.56 91 ASP A O 1
ATOM 703 N N . LYS A 1 92 ? -2.628 0.399 11.694 1.00 87.56 92 LYS A N 1
ATOM 704 C CA . LYS A 1 92 ? -1.844 1.460 11.035 1.00 87.56 92 LYS A CA 1
ATOM 705 C C . LYS A 1 92 ? -0.369 1.078 10.871 1.00 87.56 92 LYS A C 1
ATOM 707 O O . LYS A 1 92 ? 0.280 1.587 9.944 1.00 87.56 92 LYS A O 1
ATOM 712 N N . LEU A 1 93 ? 0.180 0.258 11.770 1.00 92.50 93 LEU A N 1
ATOM 713 C CA . LEU A 1 93 ? 1.530 -0.287 11.663 1.00 92.50 93 LEU A CA 1
ATOM 714 C C . LEU A 1 93 ? 1.570 -1.426 10.642 1.00 92.50 93 LEU A C 1
ATOM 716 O O . LEU A 1 93 ? 2.355 -1.329 9.707 1.00 92.50 93 LEU A O 1
ATOM 720 N N . ILE A 1 94 ? 0.713 -2.442 10.768 1.00 87.06 94 ILE A N 1
ATOM 721 C CA . ILE A 1 94 ? 0.625 -3.593 9.852 1.00 8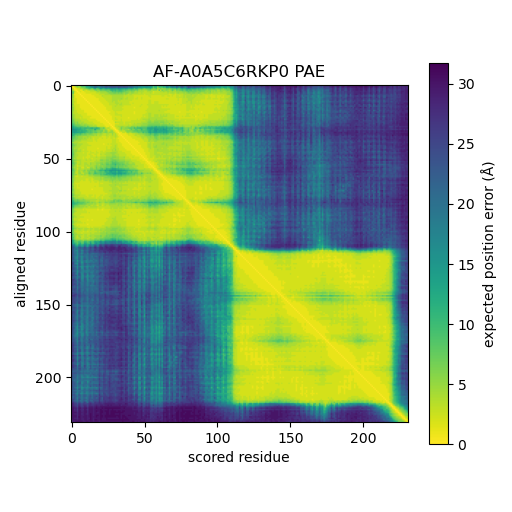7.06 94 ILE A CA 1
ATOM 722 C C . ILE A 1 94 ? 0.495 -3.111 8.407 1.00 87.06 94 ILE A C 1
ATOM 724 O O . ILE A 1 94 ? 1.263 -3.526 7.538 1.00 87.06 94 ILE A O 1
ATOM 728 N N . ARG A 1 95 ? -0.401 -2.151 8.166 1.00 86.56 95 ARG A N 1
ATOM 729 C CA . ARG A 1 95 ? -0.589 -1.538 6.850 1.00 86.56 95 ARG A CA 1
ATOM 730 C C . ARG A 1 95 ? 0.686 -0.895 6.324 1.00 86.56 95 ARG A C 1
ATOM 732 O O . ARG A 1 95 ? 1.071 -1.149 5.195 1.00 86.56 95 ARG A O 1
ATOM 739 N N . TYR A 1 96 ? 1.380 -0.108 7.145 1.00 90.00 96 TYR A N 1
ATOM 740 C CA . TYR A 1 96 ? 2.655 0.502 6.754 1.00 90.00 96 TYR A CA 1
ATOM 741 C C . TYR A 1 96 ? 3.734 -0.541 6.458 1.00 90.00 96 TYR A C 1
ATOM 743 O O . TYR A 1 96 ? 4.473 -0.411 5.483 1.00 90.00 96 TYR A O 1
ATOM 751 N N . LEU A 1 97 ? 3.819 -1.579 7.290 1.00 89.75 97 LEU A N 1
ATOM 752 C CA . LEU A 1 97 ? 4.790 -2.650 7.128 1.00 89.75 97 LEU A CA 1
ATOM 753 C C . LEU A 1 97 ? 4.587 -3.371 5.792 1.00 89.75 97 LEU A C 1
ATOM 755 O O . LEU A 1 97 ? 5.543 -3.497 5.035 1.00 89.75 97 LEU A O 1
ATOM 759 N N . ARG A 1 98 ? 3.352 -3.752 5.455 1.00 83.62 98 ARG A N 1
ATOM 760 C CA . ARG A 1 98 ? 3.023 -4.368 4.158 1.00 83.62 98 ARG A CA 1
ATOM 761 C C . ARG A 1 98 ? 3.217 -3.415 2.990 1.00 83.62 98 ARG A C 1
ATOM 763 O O . ARG A 1 98 ? 3.887 -3.728 2.012 1.00 83.62 98 ARG A O 1
ATOM 770 N N . GLU A 1 99 ? 2.590 -2.252 3.074 1.00 81.50 99 GLU A N 1
ATOM 771 C CA . GLU A 1 99 ? 2.401 -1.403 1.909 1.00 81.50 99 GLU A CA 1
ATOM 772 C C . GLU A 1 99 ? 3.614 -0.545 1.575 1.00 81.50 99 GLU A C 1
ATOM 774 O O . GLU A 1 99 ? 3.776 -0.172 0.412 1.00 81.50 99 GLU A O 1
ATOM 779 N N . GLU A 1 100 ? 4.431 -0.198 2.566 1.00 81.69 100 GLU A N 1
ATOM 780 C CA . GLU A 1 100 ? 5.533 0.749 2.403 1.00 81.69 100 GLU A CA 1
ATOM 781 C C . GLU A 1 100 ? 6.871 0.075 2.654 1.00 81.69 100 GLU A C 1
ATOM 783 O O . GLU A 1 100 ? 7.733 0.106 1.780 1.00 81.69 100 GLU A O 1
ATOM 788 N N . LEU A 1 101 ? 7.038 -0.567 3.812 1.00 85.56 101 LEU A N 1
ATOM 789 C CA . LEU A 1 101 ? 8.332 -1.115 4.202 1.00 85.56 101 LEU A CA 1
ATOM 790 C C . LEU A 1 101 ? 8.701 -2.361 3.390 1.00 85.56 101 LEU A C 1
ATOM 792 O O . LEU A 1 101 ? 9.745 -2.375 2.747 1.00 85.56 101 LEU A O 1
ATOM 796 N N . LEU A 1 102 ? 7.846 -3.386 3.394 1.00 83.50 102 LEU A N 1
ATOM 797 C CA . LEU A 1 102 ? 8.081 -4.630 2.660 1.00 83.50 102 LEU A CA 1
ATOM 798 C C . LEU A 1 102 ? 8.210 -4.349 1.161 1.00 83.50 102 LEU A C 1
ATOM 800 O O . LEU A 1 102 ? 9.152 -4.802 0.520 1.00 83.50 102 LEU A O 1
ATOM 804 N N . SER A 1 103 ? 7.314 -3.505 0.645 1.00 77.38 103 SER A N 1
ATOM 805 C CA . SER A 1 103 ? 7.350 -2.998 -0.724 1.00 77.38 103 SER A CA 1
ATOM 806 C C . SER A 1 103 ? 8.710 -2.390 -1.082 1.00 77.38 103 SER A C 1
ATOM 808 O O . SER A 1 103 ? 9.281 -2.766 -2.099 1.00 77.38 103 SER A O 1
ATOM 810 N N . ALA A 1 104 ? 9.235 -1.475 -0.261 1.00 74.88 104 ALA A N 1
ATOM 811 C CA . ALA A 1 104 ? 10.500 -0.797 -0.539 1.00 74.88 104 ALA A CA 1
ATOM 812 C C . ALA A 1 104 ? 11.720 -1.732 -0.438 1.00 74.88 104 ALA A C 1
ATOM 814 O O . ALA A 1 104 ? 12.662 -1.614 -1.218 1.00 74.88 104 ALA A O 1
ATOM 815 N N . ILE A 1 105 ? 11.696 -2.695 0.486 1.00 75.88 105 ILE A N 1
ATOM 816 C CA . ILE A 1 105 ? 12.759 -3.702 0.619 1.00 75.88 105 ILE A CA 1
ATOM 817 C C . ILE A 1 105 ? 12.778 -4.625 -0.602 1.00 75.88 105 ILE A C 1
ATOM 819 O O . ILE A 1 105 ? 13.833 -4.874 -1.182 1.00 75.88 105 ILE A O 1
ATOM 823 N N . GLN A 1 106 ? 11.605 -5.083 -1.037 1.00 70.94 106 GLN A N 1
ATOM 824 C CA . GLN A 1 106 ? 11.461 -5.910 -2.234 1.00 70.94 106 GLN A CA 1
ATOM 825 C C . GLN A 1 106 ? 11.841 -5.157 -3.518 1.00 70.94 106 GLN A C 1
ATOM 827 O O . GLN A 1 106 ? 12.401 -5.766 -4.427 1.00 70.94 106 GLN A O 1
ATOM 832 N N . ASP A 1 107 ? 11.586 -3.845 -3.589 1.00 65.31 107 ASP A N 1
ATOM 833 C CA . ASP A 1 107 ? 12.016 -3.000 -4.713 1.00 65.31 107 ASP A CA 1
ATOM 834 C C . ASP A 1 107 ? 13.545 -2.961 -4.859 1.00 65.31 107 ASP A C 1
ATOM 836 O O . ASP A 1 107 ? 14.054 -3.059 -5.974 1.00 65.31 107 ASP A O 1
ATOM 840 N N . ASN A 1 108 ? 14.285 -2.891 -3.749 1.00 63.47 108 ASN A N 1
ATOM 841 C CA . ASN A 1 108 ? 15.751 -2.881 -3.782 1.00 63.47 108 ASN A CA 1
ATOM 842 C C . ASN A 1 108 ? 16.350 -4.230 -4.209 1.00 63.47 108 ASN A C 1
ATOM 844 O O . ASN A 1 108 ? 17.339 -4.272 -4.939 1.00 63.47 108 ASN A O 1
ATOM 848 N N . LEU A 1 109 ? 15.751 -5.344 -3.784 1.00 58.09 109 LEU A N 1
ATOM 849 C CA . LEU A 1 109 ? 16.305 -6.683 -4.016 1.00 58.09 109 LEU A CA 1
ATOM 850 C C . LEU A 1 109 ? 16.306 -7.115 -5.489 1.00 58.09 109 LEU A C 1
ATOM 852 O O . LEU A 1 109 ? 17.138 -7.936 -5.864 1.00 58.09 109 LEU A O 1
ATOM 856 N N . GLN A 1 110 ? 15.416 -6.566 -6.323 1.00 52.75 110 GLN A N 1
ATOM 857 C CA . GLN A 1 110 ? 15.243 -6.977 -7.728 1.00 52.75 110 GLN A CA 1
ATOM 858 C C . GLN A 1 110 ? 15.839 -6.000 -8.761 1.00 52.75 110 GLN A C 1
ATOM 860 O O . GLN A 1 110 ? 15.720 -6.209 -9.969 1.00 52.75 110 GLN A O 1
ATOM 865 N N . ALA A 1 111 ? 16.536 -4.952 -8.313 1.00 53.16 111 ALA A N 1
ATOM 866 C CA . ALA A 1 111 ? 17.116 -3.929 -9.186 1.00 53.16 111 ALA A CA 1
ATOM 867 C C . ALA A 1 111 ? 18.375 -4.371 -9.973 1.00 53.16 111 ALA A C 1
ATOM 869 O O . ALA A 1 111 ? 18.977 -3.543 -10.651 1.00 53.16 111 ALA A O 1
ATOM 870 N N . THR A 1 112 ? 18.801 -5.639 -9.908 1.00 54.12 112 THR A N 1
ATOM 871 C CA . THR A 1 112 ? 20.038 -6.099 -10.572 1.00 54.12 112 THR A CA 1
ATOM 872 C C . THR A 1 112 ? 19.876 -6.452 -12.058 1.00 54.12 112 THR A C 1
ATOM 874 O O . THR A 1 112 ? 20.857 -6.313 -12.778 1.00 54.12 112 THR A O 1
ATOM 877 N N . ASP A 1 113 ? 18.660 -6.763 -12.540 1.00 63.81 113 ASP A N 1
ATOM 878 C CA . ASP A 1 113 ? 18.380 -7.059 -13.968 1.00 63.81 113 ASP A CA 1
ATOM 879 C C . ASP A 1 113 ? 17.183 -6.278 -14.562 1.00 63.81 113 ASP A C 1
ATOM 881 O O . ASP A 1 113 ? 16.864 -6.402 -15.746 1.00 63.81 113 ASP A O 1
ATOM 885 N N . THR A 1 114 ? 16.499 -5.442 -13.772 1.00 66.81 114 THR A N 1
ATOM 886 C CA . THR A 1 114 ? 15.349 -4.650 -14.253 1.00 66.81 114 THR A CA 1
ATOM 887 C C . THR A 1 114 ? 15.814 -3.536 -15.202 1.00 66.81 114 THR A C 1
ATOM 889 O O . THR A 1 114 ? 16.733 -2.780 -14.884 1.00 66.81 114 THR A O 1
ATOM 892 N N . SER A 1 115 ? 15.166 -3.383 -16.363 1.00 78.94 115 SER A N 1
ATOM 893 C CA . SER A 1 115 ? 15.538 -2.346 -17.334 1.00 78.94 115 SER A CA 1
ATOM 894 C C . SER A 1 115 ? 15.389 -0.928 -16.761 1.00 78.94 115 SER A C 1
ATOM 896 O O . SER A 1 115 ? 14.495 -0.651 -15.960 1.00 78.94 115 SER A O 1
ATOM 898 N N . ALA A 1 116 ? 16.224 0.015 -17.214 1.00 75.19 116 ALA A N 1
ATOM 899 C CA . ALA A 1 116 ? 16.201 1.401 -16.726 1.00 75.19 116 ALA A CA 1
ATOM 900 C C . ALA A 1 116 ? 14.830 2.087 -16.896 1.00 75.19 116 ALA A C 1
ATOM 902 O O . ALA A 1 116 ? 14.426 2.893 -16.057 1.00 75.19 116 ALA A O 1
ATOM 903 N N . TRP A 1 117 ? 14.090 1.752 -17.957 1.00 82.00 117 TRP A N 1
ATOM 904 C CA . TRP A 1 117 ? 12.732 2.257 -18.166 1.00 82.00 117 TRP A CA 1
ATOM 905 C C . TRP A 1 117 ? 11.720 1.648 -17.196 1.00 82.00 117 TRP A C 1
ATOM 907 O O . TRP A 1 117 ? 10.865 2.372 -16.688 1.00 82.00 117 TRP A O 1
ATOM 917 N N . ASN A 1 118 ? 11.849 0.360 -16.874 1.00 84.94 118 ASN A N 1
ATOM 918 C CA . ASN A 1 118 ? 11.003 -0.285 -15.873 1.00 84.94 118 ASN A 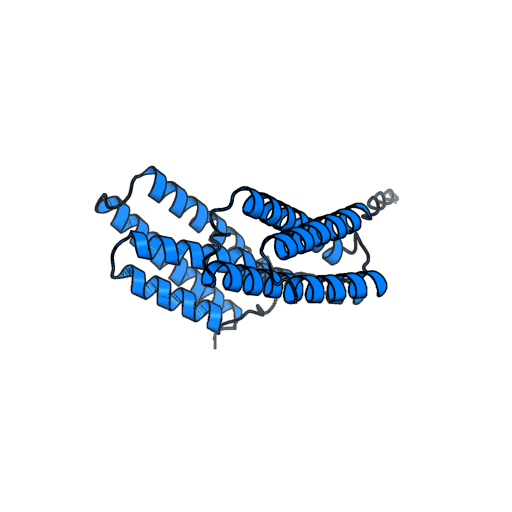CA 1
ATOM 919 C C . ASN A 1 118 ? 11.292 0.245 -14.466 1.00 84.94 118 ASN A C 1
ATOM 921 O O . ASN A 1 118 ? 10.351 0.509 -13.725 1.00 84.94 118 ASN A O 1
ATOM 925 N N . LEU A 1 119 ? 12.558 0.508 -14.126 1.00 76.12 119 LEU A N 1
ATOM 926 C CA . LEU A 1 119 ? 12.913 1.199 -12.880 1.00 76.12 119 LEU A CA 1
ATOM 927 C C . LEU A 1 119 ? 12.264 2.588 -12.807 1.00 76.12 119 LEU A C 1
ATOM 929 O O . LEU A 1 119 ? 11.627 2.924 -11.812 1.00 76.12 119 LEU A O 1
ATOM 933 N N . LYS A 1 120 ? 12.327 3.365 -13.895 1.00 77.75 120 LYS A N 1
ATOM 934 C CA . LYS A 1 120 ? 11.664 4.675 -13.969 1.00 77.75 120 LYS A CA 1
ATOM 935 C C . LYS A 1 120 ? 10.143 4.563 -13.807 1.00 77.75 120 LYS A C 1
ATOM 937 O O . LYS A 1 120 ? 9.534 5.405 -13.156 1.00 77.75 120 LYS A O 1
ATOM 942 N N . MET A 1 121 ? 9.526 3.528 -14.371 1.00 87.62 121 MET A N 1
ATOM 943 C CA . MET A 1 121 ? 8.090 3.271 -14.230 1.00 87.62 121 MET A CA 1
ATOM 944 C C . MET A 1 121 ? 7.714 2.902 -12.791 1.00 87.62 121 MET A C 1
ATOM 946 O O . MET A 1 121 ? 6.722 3.408 -12.269 1.00 87.62 121 MET A O 1
ATOM 950 N N . LEU A 1 122 ? 8.519 2.070 -12.125 1.00 79.00 122 LEU A N 1
ATOM 951 C CA . LEU A 1 122 ? 8.343 1.737 -10.710 1.00 79.00 122 LEU A CA 1
ATOM 952 C C . LEU A 1 122 ? 8.416 2.995 -9.827 1.00 79.00 122 LEU A C 1
ATOM 954 O O . LEU A 1 122 ? 7.571 3.172 -8.946 1.00 79.00 122 LEU A O 1
ATOM 958 N N . ASP A 1 123 ? 9.337 3.916 -10.120 1.00 74.94 123 ASP A N 1
ATOM 959 C CA . ASP A 1 123 ? 9.410 5.213 -9.440 1.00 74.94 123 ASP A CA 1
ATOM 960 C C . ASP A 1 123 ? 8.155 6.073 -9.665 1.00 74.94 123 ASP A C 1
ATOM 962 O O . ASP A 1 123 ? 7.640 6.683 -8.722 1.00 74.94 123 ASP A O 1
ATOM 966 N N . GLU A 1 124 ? 7.625 6.133 -10.892 1.00 79.94 124 GLU A N 1
ATOM 967 C CA . GLU A 1 124 ? 6.377 6.858 -11.170 1.00 79.94 124 GLU A CA 1
ATOM 968 C C . GLU A 1 124 ? 5.176 6.234 -10.436 1.00 79.94 124 GLU A C 1
ATOM 970 O O . GLU A 1 124 ? 4.361 6.958 -9.859 1.00 79.94 124 GLU A O 1
ATOM 975 N N . LEU A 1 125 ? 5.096 4.901 -10.347 1.00 80.50 125 LEU A N 1
ATOM 976 C CA . LEU A 1 125 ? 4.063 4.205 -9.569 1.00 80.50 125 LEU A CA 1
ATOM 977 C C . LEU A 1 125 ? 4.126 4.566 -8.076 1.00 80.50 125 LEU A C 1
ATOM 979 O O . LEU A 1 125 ? 3.087 4.783 -7.444 1.00 80.50 125 LEU A O 1
ATOM 983 N N . LEU A 1 126 ? 5.329 4.693 -7.506 1.00 75.19 126 LEU A N 1
ATOM 984 C CA . LEU A 1 126 ? 5.507 5.147 -6.123 1.00 75.19 126 LEU A CA 1
ATOM 985 C C . LEU A 1 126 ? 5.008 6.584 -5.923 1.00 75.19 126 LEU A C 1
ATOM 987 O O . LEU A 1 126 ? 4.327 6.866 -4.931 1.00 75.19 126 LEU A O 1
ATOM 991 N N . LYS A 1 127 ? 5.299 7.494 -6.862 1.00 77.69 127 LYS A N 1
ATOM 992 C CA . LYS A 1 127 ? 4.785 8.876 -6.821 1.00 77.69 127 LYS A CA 1
ATOM 993 C C . LYS A 1 127 ? 3.260 8.903 -6.901 1.00 77.69 127 LYS A C 1
ATOM 995 O O . LYS A 1 127 ? 2.632 9.609 -6.110 1.00 77.69 127 LYS A O 1
ATOM 1000 N N . ILE A 1 128 ? 2.666 8.096 -7.785 1.00 82.31 128 ILE A N 1
ATOM 1001 C CA . ILE A 1 128 ? 1.209 7.964 -7.913 1.00 82.31 128 ILE A CA 1
ATOM 1002 C C . ILE A 1 128 ? 0.574 7.494 -6.599 1.00 82.31 128 ILE A C 1
ATOM 1004 O O . ILE A 1 128 ? -0.374 8.116 -6.121 1.00 82.31 128 ILE A O 1
ATOM 1008 N N . ARG A 1 129 ? 1.120 6.461 -5.942 1.00 81.12 129 ARG A N 1
ATOM 1009 C CA . ARG A 1 129 ? 0.594 6.011 -4.637 1.00 81.12 129 ARG A CA 1
ATOM 1010 C C . ARG A 1 129 ? 0.607 7.116 -3.584 1.00 81.12 129 ARG A C 1
ATOM 1012 O O . ARG A 1 129 ? -0.344 7.236 -2.810 1.00 81.12 129 ARG A O 1
ATOM 1019 N N . ARG A 1 130 ? 1.684 7.908 -3.534 1.00 71.44 130 ARG A N 1
ATOM 1020 C CA . ARG A 1 130 ? 1.808 9.021 -2.581 1.00 71.44 130 ARG 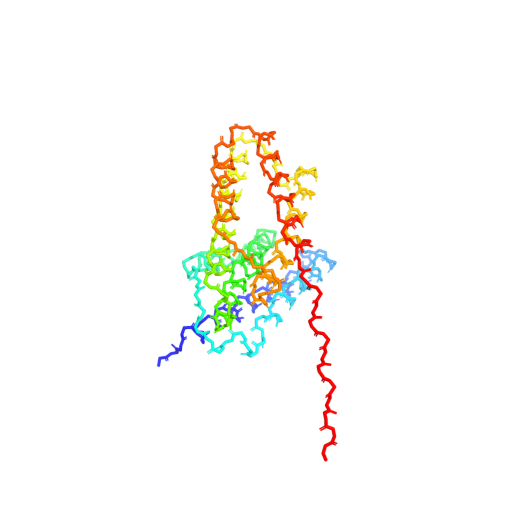A CA 1
ATOM 1021 C C . ARG A 1 130 ? 0.740 10.080 -2.838 1.00 71.44 130 ARG A C 1
ATOM 1023 O O . ARG A 1 130 ? 0.024 10.439 -1.906 1.00 71.44 130 ARG A O 1
ATOM 1030 N N . VAL A 1 131 ? 0.566 10.513 -4.089 1.00 79.12 131 VAL A N 1
ATOM 1031 C CA . VAL A 1 131 ? -0.433 11.544 -4.410 1.00 79.12 131 VAL A CA 1
ATOM 1032 C C . VAL A 1 131 ? -1.870 11.046 -4.226 1.00 79.12 131 VAL A C 1
ATOM 1034 O O . VAL A 1 131 ? -2.686 11.789 -3.693 1.00 79.12 131 VAL A O 1
ATOM 1037 N N . LEU A 1 132 ? -2.177 9.778 -4.532 1.00 81.19 132 LEU A N 1
ATOM 1038 C CA . LEU A 1 132 ? -3.481 9.170 -4.225 1.00 81.19 132 LEU A CA 1
ATOM 1039 C C . LEU A 1 132 ? -3.800 9.242 -2.726 1.00 81.19 132 LEU A C 1
ATOM 1041 O O . LEU A 1 132 ? -4.902 9.630 -2.336 1.00 81.19 132 LEU A O 1
ATOM 1045 N N . ARG A 1 133 ? -2.830 8.892 -1.875 1.00 81.94 133 ARG A N 1
ATOM 1046 C CA . ARG A 1 133 ? -2.981 8.936 -0.416 1.00 81.94 133 ARG A CA 1
ATOM 1047 C C . ARG A 1 133 ? -3.195 10.359 0.086 1.00 81.94 133 ARG A C 1
ATOM 1049 O O . ARG A 1 133 ? -4.087 10.590 0.901 1.00 81.94 133 ARG A O 1
ATOM 1056 N N . ASP A 1 134 ? -2.380 11.298 -0.383 1.00 77.94 134 ASP A N 1
ATOM 1057 C CA . ASP A 1 134 ? -2.466 12.693 0.038 1.00 77.94 134 ASP A CA 1
ATOM 1058 C C . ASP A 1 134 ? -3.785 13.333 -0.408 1.00 77.94 134 ASP A C 1
ATOM 1060 O O . ASP A 1 134 ? -4.417 14.034 0.381 1.00 77.94 134 ASP A O 1
ATOM 1064 N N . THR A 1 135 ? -4.244 13.050 -1.630 1.00 82.38 135 THR A N 1
ATOM 1065 C CA . THR A 1 135 ? -5.540 13.519 -2.133 1.00 82.38 135 THR A CA 1
ATOM 1066 C C . THR A 1 135 ? -6.707 12.878 -1.373 1.00 82.38 135 THR A C 1
ATOM 1068 O O . THR A 1 135 ? -7.604 13.599 -0.941 1.00 82.38 135 THR A O 1
ATOM 1071 N N . LYS A 1 136 ? -6.672 11.563 -1.096 1.00 86.88 136 LYS A N 1
ATOM 1072 C CA . LYS A 1 136 ? -7.684 10.893 -0.253 1.00 86.88 136 LYS A CA 1
ATOM 1073 C C . LYS A 1 136 ? -7.777 11.545 1.129 1.00 86.88 136 LYS A C 1
ATOM 1075 O O . LYS A 1 136 ? -8.874 11.853 1.588 1.00 86.88 136 LYS A O 1
ATOM 1080 N N . ARG A 1 137 ? -6.632 11.791 1.780 1.00 82.50 137 ARG A N 1
ATOM 1081 C CA . ARG A 1 137 ? -6.576 12.430 3.104 1.00 82.50 137 ARG A CA 1
ATOM 1082 C C . ARG A 1 137 ? -7.208 13.823 3.085 1.00 82.50 137 ARG A C 1
ATOM 1084 O O . ARG A 1 137 ? -8.007 14.112 3.967 1.00 82.50 137 ARG A O 1
ATOM 1091 N N . LYS A 1 138 ? -6.925 14.641 2.064 1.00 88.62 138 LYS A N 1
ATOM 1092 C CA . LYS A 1 138 ? -7.545 15.971 1.910 1.00 88.62 138 LYS A CA 1
ATOM 1093 C C . LYS A 1 138 ? -9.072 15.899 1.847 1.00 88.62 138 LYS A C 1
ATOM 1095 O O . LYS A 1 138 ? -9.738 16.721 2.465 1.00 88.62 138 LYS A O 1
ATOM 1100 N N . PHE A 1 139 ? -9.633 14.930 1.122 1.00 91.31 139 PHE A N 1
ATOM 1101 C CA . PHE A 1 139 ? -11.089 14.766 1.051 1.00 91.31 139 PHE A CA 1
ATOM 1102 C C . PHE A 1 139 ? -11.695 14.307 2.381 1.00 91.31 139 PHE A C 1
ATOM 1104 O O . PHE A 1 139 ? -12.727 14.842 2.780 1.00 91.31 139 PHE A O 1
ATOM 1111 N N . ILE A 1 140 ? -11.030 13.397 3.101 1.00 85.75 140 ILE A N 1
ATOM 1112 C CA . ILE A 1 140 ? -11.450 12.981 4.450 1.00 85.75 140 ILE A CA 1
ATOM 1113 C C . ILE A 1 140 ? -11.435 14.172 5.416 1.00 85.75 140 ILE A C 1
ATOM 1115 O O . ILE A 1 140 ? -12.418 14.413 6.112 1.00 85.75 140 ILE A O 1
ATOM 1119 N N . GLU A 1 141 ? -10.361 14.966 5.411 1.00 87.12 141 GLU A N 1
ATOM 1120 C CA . GLU A 1 141 ? -10.242 16.188 6.220 1.00 87.12 141 GLU A CA 1
ATOM 1121 C C . GLU A 1 141 ? -11.308 17.239 5.857 1.00 87.12 141 GLU A C 1
ATOM 1123 O O . GLU A 1 141 ? -11.749 17.993 6.722 1.00 87.12 141 GLU A O 1
ATOM 1128 N N . ALA A 1 142 ? -11.766 17.260 4.602 1.00 91.50 142 ALA A N 1
ATOM 1129 C CA . ALA A 1 142 ? -12.859 18.108 4.127 1.00 91.50 142 ALA A CA 1
ATOM 1130 C C . ALA A 1 142 ? -14.268 17.551 4.429 1.00 91.50 142 ALA A C 1
ATOM 1132 O O . ALA A 1 142 ? -15.260 18.160 4.029 1.00 91.50 142 ALA A O 1
ATOM 1133 N N . GLY A 1 143 ? -14.379 16.423 5.140 1.00 92.00 143 GLY A N 1
ATOM 1134 C CA . GLY A 1 143 ? -15.656 15.834 5.555 1.00 92.00 143 GLY A CA 1
ATOM 1135 C C . GLY A 1 143 ? -16.260 14.828 4.571 1.00 92.00 143 GLY A C 1
ATOM 1136 O O . GLY A 1 143 ? -17.438 14.501 4.696 1.00 92.00 143 GLY A O 1
ATOM 1137 N N . HIS A 1 144 ? -15.483 14.322 3.608 1.00 93.12 144 HIS A N 1
ATOM 1138 C CA . HIS A 1 144 ? -15.897 13.239 2.713 1.00 93.12 144 HIS A CA 1
ATOM 1139 C C . HIS A 1 144 ? -15.323 11.892 3.201 1.00 93.12 144 HIS A C 1
ATOM 1141 O O . HIS A 1 144 ? -14.125 11.655 3.023 1.00 93.12 144 HIS A O 1
ATOM 1147 N N . PRO A 1 145 ? -16.131 10.994 3.798 1.00 86.25 145 PRO A N 1
ATOM 1148 C CA . PRO A 1 145 ? -15.649 9.778 4.463 1.00 86.25 145 PRO A CA 1
ATOM 1149 C C . PRO A 1 145 ? -15.311 8.648 3.467 1.00 86.25 145 PRO A C 1
ATOM 1151 O O . PRO A 1 145 ? -15.952 7.601 3.423 1.00 86.25 145 PRO A O 1
ATOM 1154 N N . LEU A 1 146 ? -14.274 8.855 2.645 1.00 82.38 146 LEU A N 1
ATOM 1155 C CA . LEU A 1 146 ? -13.787 7.897 1.632 1.00 82.38 146 LEU A CA 1
ATOM 1156 C C . LEU A 1 146 ? -13.185 6.604 2.218 1.00 82.38 146 LEU A C 1
ATOM 1158 O O . LEU A 1 146 ? -12.702 5.737 1.493 1.00 82.38 146 LEU A O 1
ATOM 1162 N N . ASP A 1 147 ? -13.091 6.502 3.535 1.00 79.19 147 ASP A N 1
ATOM 1163 C CA . ASP A 1 147 ? -12.698 5.306 4.275 1.00 79.19 147 ASP A CA 1
ATOM 1164 C C . ASP A 1 147 ? -13.860 4.334 4.514 1.00 79.19 147 ASP A C 1
ATOM 1166 O O . ASP A 1 147 ? -13.603 3.168 4.794 1.00 79.19 147 ASP A O 1
ATOM 1170 N N . THR A 1 148 ? -15.104 4.791 4.353 1.00 81.75 148 THR A N 1
ATOM 1171 C CA . THR A 1 148 ? -16.323 3.976 4.514 1.00 81.75 148 THR A CA 1
ATOM 1172 C C . THR A 1 148 ? -17.194 3.925 3.255 1.00 81.75 148 THR A C 1
ATOM 1174 O O . THR A 1 148 ? -18.176 3.191 3.213 1.00 81.75 148 THR A O 1
ATOM 1177 N N . ASP A 1 149 ? -16.833 4.675 2.210 1.00 88.50 149 ASP A N 1
ATOM 1178 C CA . ASP A 1 149 ? -17.503 4.646 0.908 1.00 88.50 149 ASP A CA 1
ATOM 1179 C C . ASP A 1 149 ? -17.158 3.352 0.149 1.00 88.50 149 ASP A C 1
ATOM 1181 O O . ASP A 1 149 ? -16.078 3.224 -0.427 1.00 88.50 149 ASP A O 1
ATOM 1185 N N . GLU A 1 150 ? -18.087 2.392 0.140 1.00 90.38 150 GLU A N 1
ATOM 1186 C CA . GLU A 1 150 ? -17.916 1.082 -0.505 1.00 90.38 150 GLU A CA 1
ATOM 1187 C C . GLU A 1 150 ? -17.565 1.179 -1.997 1.00 90.38 150 GLU A C 1
ATOM 1189 O O . GLU A 1 150 ? -16.751 0.398 -2.494 1.00 90.38 150 GLU A O 1
ATOM 1194 N N . ALA A 1 151 ? -18.136 2.149 -2.720 1.00 89.62 151 ALA A N 1
ATOM 1195 C CA . ALA A 1 151 ? -17.861 2.320 -4.142 1.00 89.62 151 ALA A CA 1
ATOM 1196 C C . ALA A 1 151 ? -16.428 2.818 -4.361 1.00 89.62 151 ALA A C 1
ATOM 1198 O O . ALA A 1 151 ? -15.723 2.331 -5.248 1.00 89.62 151 ALA A O 1
ATOM 1199 N N . PHE A 1 152 ? -15.969 3.751 -3.524 1.00 90.50 152 PHE A N 1
ATOM 1200 C CA . PHE A 1 152 ? -14.582 4.204 -3.543 1.00 90.50 152 PHE A CA 1
ATOM 1201 C C . PHE A 1 152 ? -13.610 3.084 -3.143 1.00 90.50 152 PHE A C 1
ATOM 1203 O O . PHE A 1 152 ? -12.583 2.897 -3.801 1.00 90.50 152 PHE A O 1
ATOM 1210 N N . LEU A 1 153 ? -13.932 2.322 -2.093 1.00 82.38 153 LEU A N 1
ATOM 1211 C CA . LEU A 1 153 ? -13.110 1.204 -1.626 1.00 82.38 153 LEU A CA 1
ATOM 1212 C C . LEU A 1 153 ? -12.942 0.138 -2.714 1.00 82.38 153 LEU A C 1
ATOM 1214 O O . LEU A 1 153 ? -11.817 -0.279 -2.970 1.00 82.38 153 LEU A O 1
ATOM 1218 N N . ALA A 1 154 ? -14.002 -0.207 -3.451 1.00 86.00 154 ALA A N 1
ATOM 1219 C CA . ALA A 1 154 ? -13.910 -1.145 -4.572 1.00 86.00 154 ALA A CA 1
ATOM 1220 C C . ALA A 1 154 ? -12.941 -0.669 -5.676 1.00 86.00 154 ALA A C 1
ATOM 1222 O O . ALA A 1 154 ? -12.177 -1.459 -6.238 1.00 86.00 154 ALA A O 1
ATOM 1223 N N . VAL A 1 155 ? -12.936 0.634 -5.980 1.00 87.88 155 VAL A N 1
ATOM 1224 C CA . VAL A 1 155 ? -12.012 1.234 -6.959 1.00 87.88 155 VAL A CA 1
ATOM 1225 C C . VAL A 1 155 ? -10.565 1.207 -6.444 1.00 87.88 155 VAL A C 1
ATOM 1227 O O . VAL A 1 155 ? -9.640 0.925 -7.216 1.00 87.88 155 VAL A O 1
ATOM 1230 N N . GLN A 1 156 ? -10.370 1.445 -5.144 1.00 82.44 156 GLN A N 1
ATOM 1231 C CA . GLN A 1 156 ? -9.074 1.367 -4.468 1.00 82.44 156 GLN A CA 1
ATOM 1232 C C . GLN A 1 156 ? -8.515 -0.064 -4.424 1.00 82.44 156 GLN A C 1
ATOM 1234 O O . GLN A 1 156 ? -7.329 -0.277 -4.701 1.00 82.44 156 GLN A O 1
ATOM 1239 N N . ASP A 1 157 ? -9.351 -1.044 -4.105 1.00 78.56 157 ASP A N 1
ATOM 1240 C CA . ASP A 1 157 ? -8.953 -2.448 -4.018 1.00 78.56 157 ASP A CA 1
ATOM 1241 C C . ASP A 1 157 ? -8.557 -2.992 -5.391 1.00 78.56 157 ASP A C 1
ATOM 1243 O O . ASP A 1 157 ? -7.526 -3.659 -5.520 1.00 78.56 157 ASP A O 1
ATOM 1247 N N . ARG A 1 158 ? -9.292 -2.610 -6.448 1.00 85.94 158 ARG A N 1
ATOM 1248 C CA . ARG A 1 158 ? -8.929 -2.944 -7.833 1.00 85.94 158 ARG A CA 1
ATOM 1249 C C . ARG A 1 158 ? -7.524 -2.452 -8.188 1.00 85.94 158 ARG A C 1
ATOM 1251 O O . ARG A 1 158 ? -6.741 -3.224 -8.740 1.00 85.94 158 ARG A O 1
ATOM 1258 N N . PHE A 1 159 ? -7.179 -1.212 -7.842 1.00 82.56 159 PHE A N 1
ATOM 1259 C CA . PHE A 1 159 ? -5.830 -0.691 -8.094 1.00 82.56 159 PHE A CA 1
ATOM 1260 C C . PHE A 1 159 ? -4.778 -1.421 -7.284 1.00 82.56 159 PHE A C 1
ATOM 1262 O O . PHE A 1 159 ? -3.701 -1.700 -7.795 1.00 82.56 159 PHE A O 1
ATOM 1269 N N . THR A 1 160 ? -5.085 -1.750 -6.032 1.00 75.31 160 THR A N 1
ATOM 1270 C CA . THR A 1 160 ? -4.153 -2.459 -5.154 1.00 75.31 160 THR A CA 1
ATOM 1271 C C . THR A 1 160 ? -3.798 -3.832 -5.729 1.00 75.31 160 THR A C 1
ATOM 1273 O O . THR A 1 160 ? -2.616 -4.178 -5.766 1.00 75.31 160 THR A O 1
ATOM 1276 N N . GLY A 1 161 ? -4.786 -4.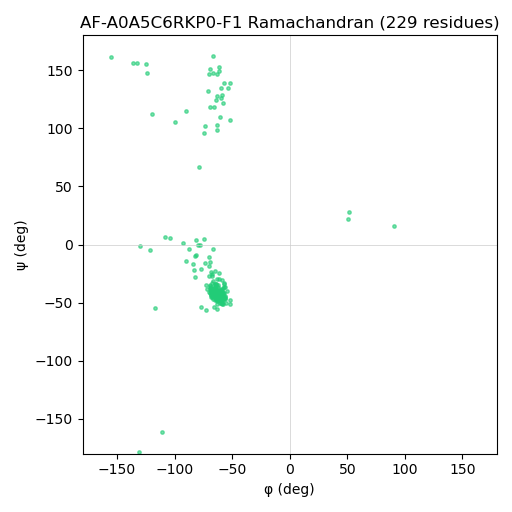564 -6.257 1.00 75.62 161 GLY A N 1
ATOM 1277 C CA . GLY A 1 161 ? -4.562 -5.816 -6.985 1.00 75.62 161 GLY A CA 1
ATOM 1278 C C . GLY A 1 161 ? -3.741 -5.619 -8.262 1.00 75.62 161 GLY A C 1
ATOM 1279 O O . GLY A 1 161 ? -2.665 -6.196 -8.399 1.00 75.62 161 GLY A O 1
ATOM 1280 N N . LEU A 1 162 ? -4.192 -4.734 -9.159 1.00 79.25 162 LEU A N 1
ATOM 1281 C CA . LEU A 1 162 ? -3.518 -4.463 -10.437 1.00 79.25 162 LEU A CA 1
ATOM 1282 C C . LEU A 1 162 ? -2.071 -3.986 -10.264 1.00 79.25 162 LEU A C 1
ATOM 1284 O O . LEU A 1 162 ? -1.189 -4.346 -11.041 1.00 79.25 162 LEU A O 1
ATOM 1288 N N . LEU A 1 163 ? -1.815 -3.174 -9.242 1.00 77.88 163 LEU A N 1
ATOM 1289 C CA . LEU A 1 163 ? -0.495 -2.643 -8.949 1.00 77.88 163 LEU A CA 1
ATOM 1290 C C . LEU A 1 163 ? 0.482 -3.741 -8.525 1.00 77.88 163 LEU A C 1
ATOM 1292 O O . LEU A 1 163 ? 1.656 -3.673 -8.891 1.00 77.88 163 LEU A O 1
ATOM 1296 N N . ALA A 1 164 ? 0.029 -4.724 -7.744 1.00 74.50 164 ALA A N 1
ATOM 1297 C CA . ALA A 1 164 ? 0.869 -5.846 -7.342 1.00 74.50 164 ALA A CA 1
ATOM 1298 C C . ALA A 1 164 ? 1.337 -6.639 -8.574 1.00 74.50 164 ALA A C 1
ATOM 1300 O O . ALA A 1 164 ? 2.539 -6.872 -8.734 1.00 74.50 164 ALA A O 1
ATOM 1301 N N . ASP A 1 165 ? 0.406 -6.944 -9.480 1.00 78.50 165 ASP A N 1
ATOM 1302 C CA . ASP A 1 165 ? 0.687 -7.665 -10.723 1.00 78.50 165 ASP A CA 1
ATOM 1303 C C . ASP A 1 165 ? 1.598 -6.858 -11.654 1.00 78.50 165 ASP A C 1
ATOM 1305 O O . ASP A 1 165 ? 2.621 -7.361 -12.122 1.00 78.50 165 ASP A O 1
ATOM 1309 N N . TYR A 1 166 ? 1.291 -5.576 -11.876 1.00 85.00 166 TYR A N 1
ATOM 1310 C CA . TYR A 1 166 ? 2.072 -4.738 -12.784 1.00 85.00 166 TYR A CA 1
ATOM 1311 C C . TYR A 1 166 ? 3.518 -4.567 -12.315 1.00 85.00 166 TYR A C 1
ATOM 1313 O O . TYR A 1 166 ? 4.457 -4.653 -13.106 1.00 85.00 166 TYR A O 1
ATOM 1321 N N . ARG A 1 167 ? 3.721 -4.369 -11.007 1.00 80.75 167 ARG A N 1
ATOM 1322 C CA . ARG A 1 167 ? 5.064 -4.253 -10.426 1.00 80.75 167 ARG A CA 1
ATOM 1323 C C . ARG A 1 167 ? 5.862 -5.533 -10.598 1.00 80.75 167 ARG A C 1
ATOM 1325 O O . ARG A 1 167 ? 7.048 -5.451 -10.899 1.00 80.75 167 ARG A O 1
ATOM 1332 N N . LYS A 1 168 ? 5.232 -6.697 -10.429 1.00 80.00 168 LYS A N 1
ATOM 1333 C CA . LYS A 1 168 ? 5.880 -7.984 -10.693 1.00 80.00 168 LYS A CA 1
ATOM 1334 C C . LYS A 1 168 ? 6.343 -8.065 -12.151 1.00 80.00 168 LYS A C 1
ATOM 1336 O O . LYS A 1 168 ? 7.525 -8.287 -12.392 1.00 80.00 168 LYS A O 1
ATOM 1341 N N . LEU A 1 169 ? 5.450 -7.778 -13.100 1.00 83.88 169 LEU A N 1
ATOM 1342 C CA . LEU A 1 169 ? 5.762 -7.825 -14.532 1.00 83.88 169 LEU A CA 1
ATOM 1343 C C . LEU A 1 169 ? 6.896 -6.865 -14.928 1.00 83.88 169 LEU A C 1
ATOM 1345 O O . LEU A 1 169 ? 7.749 -7.222 -15.738 1.00 83.88 169 LEU A O 1
ATOM 1349 N N . LEU A 1 170 ? 6.929 -5.655 -14.359 1.00 83.12 170 LEU A N 1
ATOM 1350 C CA . LEU A 1 170 ? 7.990 -4.674 -14.616 1.00 83.12 170 LEU A CA 1
ATOM 1351 C C . LEU A 1 170 ? 9.354 -5.151 -14.104 1.00 83.12 170 LEU A C 1
ATOM 1353 O O . LEU A 1 170 ? 10.354 -4.992 -14.804 1.00 83.12 170 LEU A O 1
ATOM 1357 N N . ARG A 1 171 ? 9.400 -5.736 -12.902 1.00 77.06 171 ARG A N 1
ATOM 1358 C CA . ARG A 1 171 ? 10.645 -6.243 -12.302 1.00 77.06 171 ARG A CA 1
ATOM 1359 C C . ARG A 1 171 ? 11.188 -7.466 -13.038 1.00 77.06 171 ARG A C 1
ATOM 1361 O O . ARG A 1 171 ? 12.391 -7.597 -13.213 1.00 77.06 171 ARG A O 1
ATOM 1368 N N . GLU A 1 172 ? 10.301 -8.325 -13.527 1.00 82.31 172 GLU A N 1
ATOM 1369 C CA . GLU A 1 172 ? 10.660 -9.497 -14.335 1.00 82.31 172 GLU A CA 1
ATOM 1370 C C . GLU A 1 172 ? 10.981 -9.132 -15.800 1.00 82.31 172 GLU A C 1
ATOM 1372 O O . GLU A 1 172 ? 11.286 -10.011 -16.600 1.00 82.31 172 GLU A O 1
ATOM 1377 N N . ASN A 1 173 ? 10.895 -7.844 -16.176 1.00 82.12 173 ASN A N 1
ATOM 1378 C CA . ASN A 1 173 ? 10.924 -7.361 -17.564 1.00 82.12 173 ASN A CA 1
ATOM 1379 C C . ASN A 1 173 ? 9.929 -8.088 -18.499 1.00 82.12 173 ASN A C 1
ATOM 1381 O O . ASN A 1 173 ? 10.090 -8.059 -19.717 1.00 82.12 173 ASN A O 1
ATOM 1385 N N . ALA A 1 174 ? 8.882 -8.707 -17.946 1.00 84.81 174 ALA A N 1
ATOM 1386 C CA . ALA A 1 174 ? 7.816 -9.369 -18.701 1.00 84.81 174 ALA A CA 1
ATOM 1387 C C . ALA A 1 174 ? 6.950 -8.359 -19.475 1.00 84.81 174 ALA A C 1
ATOM 1389 O O . ALA A 1 174 ? 6.332 -8.688 -20.488 1.00 84.81 174 ALA A O 1
ATOM 1390 N N . VAL A 1 175 ? 6.937 -7.112 -19.001 1.00 86.38 175 VAL A N 1
ATOM 1391 C CA . VAL A 1 175 ? 6.476 -5.929 -19.729 1.00 86.38 175 VAL A CA 1
ATOM 1392 C C . VAL A 1 175 ? 7.600 -4.906 -19.764 1.00 86.38 175 VAL A C 1
ATOM 1394 O O . VAL A 1 175 ? 8.395 -4.804 -18.824 1.00 86.38 175 VAL A O 1
ATOM 1397 N N . GLN A 1 176 ? 7.658 -4.127 -20.840 1.00 85.69 176 GLN A N 1
ATOM 1398 C CA . GLN A 1 176 ? 8.671 -3.095 -21.000 1.00 85.69 176 GLN A CA 1
ATOM 1399 C C . GLN A 1 176 ? 8.019 -1.726 -21.136 1.00 85.69 176 GLN A C 1
ATOM 1401 O O . GLN A 1 176 ? 7.345 -1.438 -22.124 1.00 85.69 176 GLN A O 1
ATOM 1406 N N . ALA A 1 177 ? 8.234 -0.891 -20.123 1.00 89.50 177 ALA A N 1
ATOM 1407 C CA . ALA A 1 177 ? 7.844 0.502 -20.147 1.00 89.50 177 ALA A CA 1
ATOM 1408 C C . ALA A 1 177 ? 8.701 1.279 -21.152 1.00 89.50 177 ALA A C 1
ATOM 1410 O O . ALA A 1 177 ? 9.875 0.975 -21.385 1.00 89.50 177 ALA A O 1
ATOM 1411 N N . ASN A 1 178 ? 8.114 2.327 -21.713 1.00 88.19 178 ASN A N 1
ATOM 1412 C CA . ASN A 1 178 ? 8.794 3.271 -22.588 1.00 88.19 178 ASN A CA 1
ATOM 1413 C C . ASN A 1 178 ? 8.516 4.724 -22.165 1.00 88.19 178 ASN A C 1
ATOM 1415 O O . ASN A 1 178 ? 7.832 5.000 -21.180 1.00 88.19 178 ASN A O 1
ATOM 1419 N N . GLU A 1 179 ? 9.066 5.676 -22.917 1.00 90.00 179 GLU A N 1
ATOM 1420 C CA . GLU A 1 179 ? 8.905 7.105 -22.643 1.00 90.00 179 GLU A CA 1
ATOM 1421 C C . GLU A 1 179 ? 7.442 7.572 -22.650 1.00 90.00 179 GLU A C 1
ATOM 1423 O O . GLU A 1 179 ? 7.056 8.366 -21.791 1.00 90.00 179 GLU A O 1
ATOM 1428 N N . ALA A 1 180 ? 6.625 7.064 -23.576 1.00 93.06 180 ALA A N 1
ATOM 1429 C CA . ALA A 1 180 ? 5.215 7.426 -23.662 1.00 93.06 180 ALA A CA 1
ATOM 1430 C C . ALA A 1 180 ? 4.444 6.927 -22.434 1.00 93.06 180 ALA A C 1
ATOM 1432 O O . ALA A 1 180 ? 3.675 7.691 -21.852 1.00 93.06 180 ALA A O 1
ATOM 1433 N N . ASP A 1 181 ? 4.714 5.697 -21.983 1.00 92.12 181 ASP A N 1
ATOM 1434 C CA . ASP A 1 181 ? 4.090 5.143 -20.779 1.00 92.12 181 ASP A CA 1
ATOM 1435 C C . ASP A 1 181 ? 4.436 5.994 -19.542 1.00 92.12 181 ASP A C 1
ATOM 1437 O O . ASP A 1 181 ? 3.569 6.301 -18.726 1.00 92.12 181 ASP A O 1
ATOM 1441 N N . ILE A 1 182 ? 5.691 6.441 -19.418 1.00 89.75 182 ILE A N 1
ATOM 1442 C CA . ILE A 1 182 ? 6.115 7.352 -18.342 1.00 89.75 182 ILE A CA 1
ATOM 1443 C C . ILE A 1 182 ? 5.380 8.693 -18.425 1.00 89.75 182 ILE A C 1
ATOM 1445 O O . ILE A 1 182 ? 4.914 9.201 -17.404 1.00 89.75 182 ILE A O 1
ATOM 1449 N N . GLY A 1 183 ? 5.250 9.259 -19.628 1.00 84.38 183 GLY A N 1
ATOM 1450 C CA . GLY A 1 183 ? 4.504 10.497 -19.849 1.00 84.38 183 GLY A CA 1
ATOM 1451 C C . GLY A 1 183 ? 3.040 10.380 -19.414 1.00 84.38 183 GLY A C 1
ATOM 1452 O O . GLY A 1 183 ? 2.524 11.277 -18.748 1.00 84.38 183 GLY A O 1
ATOM 1453 N N . ILE A 1 184 ? 2.391 9.249 -19.705 1.00 95.38 184 ILE A N 1
ATOM 1454 C CA . ILE A 1 184 ? 1.016 8.966 -19.264 1.00 95.38 184 ILE A CA 1
ATOM 1455 C C . ILE A 1 184 ? 0.929 8.941 -17.732 1.00 95.38 184 ILE A C 1
ATOM 1457 O O . ILE A 1 184 ? 0.039 9.572 -17.160 1.00 95.38 184 ILE A O 1
ATOM 1461 N N . MET A 1 185 ? 1.870 8.287 -17.047 1.00 90.81 185 MET A N 1
ATOM 1462 C CA . MET A 1 185 ? 1.874 8.231 -15.577 1.00 90.81 185 MET A CA 1
ATOM 1463 C C . MET A 1 185 ? 2.073 9.605 -14.933 1.00 90.81 185 MET A C 1
ATOM 1465 O O . MET A 1 185 ? 1.450 9.911 -13.916 1.00 90.81 185 MET A O 1
ATOM 1469 N N . GLN A 1 186 ? 2.876 10.472 -15.547 1.00 88.12 186 GLN A N 1
ATOM 1470 C CA . GLN A 1 186 ? 3.050 11.851 -15.088 1.00 88.12 186 GLN A CA 1
ATOM 1471 C C . GLN A 1 186 ? 1.775 12.686 -15.271 1.00 88.12 186 GLN A C 1
ATOM 1473 O O . GLN A 1 186 ? 1.415 13.463 -14.386 1.00 88.12 186 GLN A O 1
ATOM 1478 N N . LEU A 1 187 ? 1.048 12.490 -16.375 1.00 92.44 187 LEU A N 1
ATOM 1479 C CA . LEU A 1 187 ? -0.260 13.119 -16.576 1.00 92.44 187 LEU A CA 1
ATOM 1480 C C . LEU A 1 187 ? -1.289 12.618 -15.556 1.00 92.44 187 LEU A C 1
ATOM 1482 O O . LEU A 1 187 ? -2.015 13.430 -14.985 1.00 92.44 187 LEU A O 1
ATOM 1486 N N . LEU A 1 188 ? -1.313 11.312 -15.267 1.00 95.94 188 LEU A N 1
ATOM 1487 C CA . LEU A 1 188 ? -2.171 10.727 -14.231 1.00 95.94 188 LEU A CA 1
ATOM 1488 C C . LEU A 1 188 ? -1.850 11.288 -12.846 1.00 95.94 188 LEU A C 1
ATOM 1490 O O . LEU A 1 188 ? -2.761 11.648 -12.103 1.00 95.94 188 LEU A O 1
ATOM 1494 N N . TYR A 1 189 ? -0.566 11.436 -12.514 1.00 90.81 189 TYR A N 1
ATOM 1495 C CA . TYR A 1 189 ? -0.138 12.099 -11.286 1.00 90.81 189 TYR A CA 1
ATOM 1496 C C . TYR A 1 189 ? -0.727 13.516 -11.182 1.00 90.81 189 TYR A C 1
ATOM 1498 O O . TYR A 1 189 ? -1.337 13.855 -10.166 1.00 90.81 189 TYR A O 1
ATOM 1506 N N . SER A 1 190 ? -0.598 14.335 -12.233 1.00 90.38 190 SER A N 1
ATOM 1507 C CA . SER A 1 190 ? -1.156 15.694 -12.255 1.00 90.38 190 SER A CA 1
ATOM 1508 C C . SER A 1 190 ? -2.685 15.705 -12.187 1.00 90.38 190 SER A C 1
ATOM 1510 O O . SER A 1 190 ? -3.258 16.529 -11.470 1.00 90.38 190 SER A O 1
ATOM 1512 N N . LEU A 1 191 ? -3.351 14.773 -12.873 1.00 94.88 191 LEU A N 1
ATOM 1513 C CA . LEU A 1 191 ? -4.804 14.618 -12.840 1.00 94.88 191 LEU A CA 1
ATOM 1514 C C . LEU A 1 191 ? -5.288 14.338 -11.410 1.00 94.88 191 LEU A C 1
ATOM 1516 O O . LEU A 1 191 ? -6.131 15.069 -10.896 1.00 94.88 191 LEU A O 1
ATOM 1520 N N . ILE A 1 192 ? -4.678 13.364 -10.729 1.00 93.50 192 ILE A N 1
ATOM 1521 C CA . ILE A 1 192 ? -4.978 13.022 -9.331 1.00 93.50 192 ILE A CA 1
ATOM 1522 C C . ILE A 1 192 ? -4.711 14.207 -8.397 1.00 93.50 192 ILE A C 1
ATOM 1524 O O . ILE A 1 192 ? -5.499 14.485 -7.491 1.00 93.50 192 ILE A O 1
ATOM 1528 N N . GLN A 1 193 ? -3.594 14.909 -8.594 1.00 91.56 193 GLN A N 1
ATOM 1529 C CA . GLN A 1 193 ? -3.213 16.043 -7.753 1.00 91.56 193 GLN A CA 1
ATOM 1530 C C . GLN A 1 193 ? -4.191 17.219 -7.879 1.00 91.56 193 GLN A C 1
ATOM 1532 O O . GLN A 1 193 ? -4.414 17.941 -6.906 1.00 91.56 193 GLN A O 1
ATOM 1537 N N . SER A 1 194 ? -4.741 17.421 -9.078 1.00 93.69 194 SER A N 1
ATOM 1538 C CA . SER A 1 194 ? -5.635 18.534 -9.412 1.00 93.69 194 SER A CA 1
ATOM 1539 C C . SER A 1 194 ? -7.116 18.261 -9.127 1.00 93.69 194 SER A C 1
ATOM 1541 O O . SER A 1 194 ? -7.937 19.168 -9.276 1.00 93.69 194 SER A O 1
ATOM 1543 N N . ALA A 1 195 ? -7.469 17.046 -8.697 1.00 95.75 195 ALA A N 1
ATOM 1544 C CA . ALA A 1 195 ? -8.846 16.670 -8.408 1.00 95.75 195 ALA A CA 1
ATOM 1545 C C . ALA A 1 195 ? -9.445 17.552 -7.296 1.00 95.75 195 ALA A C 1
ATOM 1547 O O . ALA A 1 195 ? -9.081 17.450 -6.126 1.00 95.75 195 ALA A O 1
ATOM 1548 N N . ALA A 1 196 ? -10.387 18.421 -7.674 1.00 93.62 196 ALA A N 1
ATOM 1549 C CA . ALA A 1 196 ? -11.055 19.351 -6.760 1.00 93.62 196 ALA A CA 1
ATOM 1550 C C . ALA A 1 196 ? -12.330 18.772 -6.121 1.00 93.62 196 ALA A C 1
ATOM 1552 O O . ALA A 1 196 ? -12.856 19.337 -5.165 1.00 93.62 196 ALA A O 1
ATOM 1553 N N . THR A 1 197 ? -12.846 17.660 -6.650 1.00 96.31 197 THR A N 1
ATOM 1554 C CA . THR A 1 197 ? -14.065 16.997 -6.172 1.00 96.31 197 THR A CA 1
ATOM 1555 C C . THR A 1 197 ? -13.836 15.497 -6.016 1.00 96.31 197 THR A C 1
ATOM 1557 O O . THR A 1 197 ? -12.985 14.921 -6.696 1.00 96.31 197 THR A O 1
ATOM 1560 N N . VAL A 1 198 ? -14.631 14.850 -5.156 1.00 93.81 198 VAL A N 1
ATOM 1561 C CA . VAL A 1 198 ? -14.602 13.386 -4.989 1.00 93.81 198 VAL A CA 1
ATOM 1562 C C . VAL A 1 198 ? -14.874 12.676 -6.318 1.00 93.81 198 VAL A C 1
ATOM 1564 O O . VAL A 1 198 ? -14.173 11.729 -6.652 1.00 93.81 198 VAL A O 1
ATOM 1567 N N . ALA A 1 199 ? -15.827 13.170 -7.114 1.00 94.88 199 ALA A N 1
ATOM 1568 C CA . ALA A 1 199 ? -16.138 12.598 -8.424 1.00 94.88 199 ALA A CA 1
ATOM 1569 C C . ALA A 1 199 ? -14.932 12.642 -9.380 1.00 94.88 199 ALA A C 1
ATOM 1571 O O . ALA A 1 199 ? -14.582 11.618 -9.960 1.00 94.88 199 ALA A O 1
ATOM 1572 N N . ALA A 1 200 ? -14.246 13.788 -9.479 1.00 95.19 200 ALA A N 1
ATOM 1573 C CA . ALA A 1 200 ? -13.041 13.915 -10.301 1.00 95.19 200 ALA A CA 1
ATOM 1574 C C . ALA A 1 200 ? -11.898 13.020 -9.792 1.00 95.19 200 ALA A C 1
ATOM 1576 O O . ALA A 1 200 ? -11.119 12.483 -10.576 1.00 95.19 200 ALA A O 1
ATOM 1577 N N . PHE A 1 201 ? -11.801 12.829 -8.473 1.00 96.19 201 PHE A N 1
ATOM 1578 C CA . PHE A 1 201 ? -10.810 11.935 -7.885 1.00 96.19 201 PHE A CA 1
ATOM 1579 C C . PHE A 1 201 ? -11.096 10.462 -8.207 1.00 96.19 201 PHE A C 1
ATOM 1581 O O . PHE A 1 201 ? -10.178 9.747 -8.598 1.00 96.19 201 PHE A O 1
ATOM 1588 N N . VAL A 1 202 ? -12.357 10.024 -8.116 1.00 94.50 202 VAL A N 1
ATOM 1589 C CA . VAL A 1 202 ? -12.795 8.672 -8.516 1.00 94.50 202 VAL A CA 1
ATOM 1590 C C . VAL A 1 202 ? -12.553 8.428 -10.007 1.00 94.50 202 VAL A C 1
ATOM 1592 O O . VAL A 1 202 ? -12.070 7.360 -10.386 1.00 94.50 202 VAL A O 1
ATOM 1595 N N . GLU A 1 203 ? -12.839 9.413 -10.858 1.00 95.19 203 GLU A N 1
ATOM 1596 C CA . GLU A 1 203 ? -12.585 9.340 -12.301 1.00 95.19 203 GLU A CA 1
ATOM 1597 C C . GLU A 1 203 ? -11.086 9.191 -12.608 1.00 95.19 203 GLU A C 1
ATOM 1599 O O . GLU A 1 203 ? -10.689 8.307 -13.373 1.00 95.19 203 GLU A O 1
ATOM 1604 N N . ALA A 1 204 ? -10.232 9.981 -11.948 1.00 94.06 204 ALA A N 1
ATOM 1605 C CA . ALA A 1 204 ? -8.780 9.866 -12.073 1.00 94.06 204 ALA A CA 1
ATOM 1606 C C . ALA A 1 204 ? -8.269 8.487 -11.618 1.00 94.06 204 ALA A C 1
ATOM 1608 O O . ALA A 1 204 ? -7.419 7.883 -12.273 1.00 94.06 204 ALA A O 1
ATOM 1609 N N . TYR A 1 205 ? -8.820 7.965 -10.520 1.00 92.06 205 TYR A N 1
ATOM 1610 C CA . TYR A 1 205 ? -8.500 6.641 -9.988 1.00 92.06 205 TYR A CA 1
ATOM 1611 C C . TYR A 1 205 ? -8.911 5.519 -10.955 1.00 92.06 205 TYR A C 1
ATOM 1613 O O . TYR A 1 205 ? -8.166 4.566 -11.177 1.00 92.06 205 TYR A O 1
ATOM 1621 N N . THR A 1 206 ? -10.085 5.648 -11.572 1.00 93.94 206 THR A N 1
ATOM 1622 C CA . THR A 1 206 ? -10.594 4.696 -12.570 1.00 93.94 206 THR A CA 1
ATOM 1623 C C . THR A 1 206 ? -9.731 4.711 -13.829 1.00 93.94 206 THR A C 1
ATOM 1625 O O . THR A 1 206 ? -9.313 3.656 -14.295 1.00 93.94 206 THR A O 1
ATOM 1628 N N . THR A 1 207 ? -9.363 5.898 -14.312 1.00 95.75 207 THR A N 1
ATOM 1629 C CA . THR A 1 207 ? -8.462 6.047 -15.466 1.00 95.75 207 THR A CA 1
ATOM 1630 C C . THR A 1 207 ? -7.104 5.393 -15.198 1.00 95.75 207 THR A C 1
ATOM 1632 O O . THR A 1 207 ? -6.569 4.689 -16.051 1.00 95.75 207 THR A O 1
ATOM 1635 N N . LEU A 1 208 ? -6.556 5.569 -13.991 1.00 95.25 208 LEU A N 1
ATOM 1636 C CA . LEU A 1 208 ? -5.325 4.901 -13.570 1.00 95.25 208 LEU A CA 1
ATOM 1637 C C . LEU A 1 208 ? -5.469 3.371 -13.570 1.00 95.25 208 LEU A C 1
ATOM 1639 O O . LEU A 1 208 ? -4.577 2.681 -14.061 1.00 95.25 208 LEU A O 1
ATOM 1643 N N . ASN A 1 209 ? -6.577 2.843 -13.043 1.00 92.88 209 ASN A N 1
ATOM 1644 C CA . ASN A 1 209 ? -6.868 1.409 -13.074 1.00 92.88 209 ASN A CA 1
ATOM 1645 C C . ASN A 1 209 ? -6.866 0.854 -14.497 1.00 92.88 209 ASN A C 1
ATOM 1647 O O . ASN A 1 209 ? -6.288 -0.203 -14.740 1.00 92.88 209 ASN A O 1
ATOM 1651 N N . ASP A 1 210 ? -7.498 1.560 -15.430 1.00 95.38 210 ASP A N 1
ATOM 1652 C CA . ASP A 1 210 ? -7.605 1.103 -16.811 1.00 95.38 210 ASP A CA 1
ATOM 1653 C C . ASP A 1 210 ? -6.245 1.143 -17.524 1.00 95.38 210 ASP A C 1
ATOM 1655 O O . ASP A 1 210 ? -5.879 0.164 -18.172 1.00 95.38 210 ASP A O 1
ATOM 1659 N N . VAL A 1 211 ? -5.440 2.193 -17.316 1.00 94.69 211 VAL A N 1
ATOM 1660 C CA . VAL A 1 211 ? -4.069 2.279 -17.858 1.00 94.69 211 VAL A CA 1
ATOM 1661 C C . VAL A 1 211 ? -3.176 1.160 -17.317 1.00 94.69 211 VAL A C 1
ATOM 1663 O O . VAL A 1 211 ? -2.472 0.500 -18.080 1.00 94.69 211 VAL A O 1
ATOM 1666 N N . VAL A 1 212 ? -3.206 0.906 -16.005 1.00 92.00 212 VAL A N 1
ATOM 1667 C CA . VAL A 1 212 ? -2.396 -0.165 -15.402 1.00 92.00 212 VAL A CA 1
ATOM 1668 C C . VAL A 1 212 ? -2.858 -1.539 -15.887 1.00 92.00 212 VAL A C 1
ATOM 1670 O O . VAL A 1 212 ? -2.020 -2.376 -16.217 1.00 92.00 212 VAL A O 1
ATOM 1673 N N . ALA A 1 213 ? -4.169 -1.770 -15.994 1.00 93.06 213 ALA A N 1
ATOM 1674 C CA . ALA A 1 213 ? -4.708 -3.014 -16.537 1.00 93.06 213 ALA A CA 1
ATOM 1675 C C . ALA A 1 213 ? -4.292 -3.233 -18.001 1.00 93.06 213 ALA A C 1
ATOM 1677 O O . ALA A 1 213 ? -3.893 -4.342 -18.366 1.00 93.06 213 ALA A O 1
ATOM 1678 N N . GLU A 1 214 ? -4.327 -2.183 -18.826 1.00 93.00 214 GLU A N 1
ATOM 1679 C CA . GLU A 1 214 ? -3.849 -2.243 -20.206 1.00 93.00 214 GLU A CA 1
ATOM 1680 C C . GLU A 1 214 ? -2.366 -2.622 -20.246 1.00 93.00 214 GLU A C 1
ATOM 1682 O O . GLU A 1 214 ? -1.983 -3.530 -20.981 1.00 93.00 214 GLU A O 1
ATOM 1687 N N . HIS A 1 215 ? -1.529 -1.998 -19.417 1.00 90.88 215 HIS A N 1
ATOM 1688 C CA . HIS A 1 215 ? -0.104 -2.319 -19.369 1.00 90.88 215 HIS A CA 1
ATOM 1689 C C . HIS A 1 215 ? 0.161 -3.758 -18.911 1.00 90.88 215 HIS A C 1
ATOM 1691 O O . HIS A 1 215 ? 0.998 -4.429 -19.512 1.00 90.88 215 HIS A O 1
ATOM 1697 N N . CYS A 1 216 ? -0.581 -4.270 -17.924 1.00 87.25 216 CYS A N 1
ATOM 1698 C CA . CYS A 1 216 ? -0.505 -5.679 -17.525 1.00 87.25 216 CYS A CA 1
ATOM 1699 C C . CYS A 1 216 ? -0.840 -6.630 -18.681 1.00 87.25 216 CYS A C 1
ATOM 1701 O O . CYS A 1 216 ? -0.201 -7.669 -18.830 1.00 87.25 216 CYS A O 1
ATOM 1703 N N . SER A 1 217 ? -1.812 -6.273 -19.526 1.00 88.50 217 SER A N 1
ATOM 1704 C CA . SER A 1 217 ? -2.227 -7.107 -20.663 1.00 88.50 217 SER A CA 1
ATOM 1705 C C . SER A 1 217 ? -1.181 -7.209 -21.782 1.00 88.50 217 SER A C 1
ATOM 1707 O O . SER A 1 217 ? -1.274 -8.101 -22.622 1.00 88.50 217 SER A O 1
ATOM 1709 N N . ARG A 1 218 ? -0.167 -6.329 -21.788 1.00 85.62 218 ARG A N 1
ATOM 1710 C CA . ARG A 1 218 ? 0.931 -6.328 -22.771 1.00 85.62 218 ARG A CA 1
ATOM 1711 C C . ARG A 1 218 ? 2.020 -7.366 -22.470 1.00 85.62 218 ARG A C 1
ATOM 1713 O O . ARG A 1 218 ? 2.991 -7.434 -23.220 1.00 85.62 218 ARG A O 1
ATOM 1720 N N . ALA A 1 219 ? 1.895 -8.141 -21.391 1.00 77.81 219 ALA A N 1
ATOM 1721 C CA . ALA A 1 219 ? 2.860 -9.181 -21.050 1.00 77.81 219 ALA A CA 1
ATOM 1722 C C . ALA A 1 219 ? 2.981 -10.202 -22.195 1.00 77.81 219 ALA A C 1
ATOM 1724 O O . ALA A 1 219 ? 1.991 -10.808 -22.610 1.00 77.81 219 ALA A O 1
ATOM 1725 N N . ALA A 1 220 ? 4.194 -10.382 -22.724 1.00 59.09 220 ALA A N 1
ATOM 1726 C CA . ALA A 1 220 ? 4.451 -11.403 -23.735 1.00 59.09 220 ALA A CA 1
ATOM 1727 C C . ALA A 1 220 ? 4.374 -12.808 -23.102 1.00 59.09 220 ALA A C 1
ATOM 1729 O O . ALA A 1 220 ? 4.755 -12.970 -21.938 1.00 59.09 220 ALA A O 1
ATOM 1730 N N . PRO A 1 221 ? 3.920 -13.846 -23.833 1.00 51.34 221 PRO A N 1
ATOM 1731 C CA . PRO A 1 221 ? 4.070 -15.219 -23.366 1.00 51.34 221 PRO A CA 1
ATOM 1732 C C . PRO A 1 221 ? 5.562 -15.529 -23.179 1.00 51.34 221 PRO A C 1
ATOM 1734 O O . PRO A 1 221 ? 6.383 -15.172 -24.026 1.00 51.34 221 PRO A O 1
ATOM 1737 N N . LEU A 1 222 ? 5.905 -16.163 -22.053 1.00 46.66 222 LEU A N 1
ATOM 1738 C CA . LEU A 1 222 ? 7.275 -16.575 -21.736 1.00 46.66 222 LEU A CA 1
ATOM 1739 C C . LEU A 1 222 ? 7.864 -17.389 -22.905 1.00 46.66 222 LEU A C 1
ATOM 1741 O O . LEU A 1 222 ? 7.146 -18.228 -23.459 1.00 46.66 222 LEU A O 1
ATOM 1745 N N . PRO A 1 223 ? 9.140 -17.183 -23.282 1.00 42.12 223 PRO A N 1
ATOM 1746 C CA . PRO A 1 223 ? 9.795 -18.058 -24.246 1.00 42.12 223 PRO A CA 1
ATOM 1747 C C . PRO A 1 223 ? 9.777 -19.494 -23.707 1.00 42.12 223 PRO A C 1
ATOM 1749 O O . PRO A 1 223 ? 10.137 -19.730 -22.551 1.00 42.12 223 PRO A O 1
ATOM 1752 N N . GLU A 1 224 ? 9.309 -20.444 -24.524 1.00 38.75 224 GLU A N 1
ATOM 1753 C CA . GLU A 1 224 ? 9.356 -21.865 -24.173 1.00 38.75 224 GLU A CA 1
ATOM 1754 C C . GLU A 1 224 ? 10.811 -22.268 -23.885 1.00 38.75 224 GLU A C 1
ATOM 1756 O O . GLU A 1 224 ? 11.716 -21.815 -24.594 1.00 38.75 224 GLU A O 1
ATOM 1761 N N . PRO A 1 225 ? 11.064 -23.085 -22.846 1.00 43.94 225 PRO A N 1
ATOM 1762 C CA . PRO A 1 225 ? 12.417 -23.517 -22.531 1.00 43.94 225 PRO A CA 1
ATOM 1763 C C . PRO A 1 225 ? 13.001 -24.267 -23.731 1.00 43.94 225 PRO A C 1
ATOM 1765 O O . PRO A 1 225 ? 12.391 -25.216 -24.231 1.00 43.94 225 PRO A O 1
ATOM 1768 N N . GLU A 1 226 ? 14.174 -23.826 -24.194 1.00 43.56 226 GLU A N 1
ATOM 1769 C CA . GLU A 1 226 ? 14.911 -24.515 -25.252 1.00 43.56 226 GLU A CA 1
ATOM 1770 C C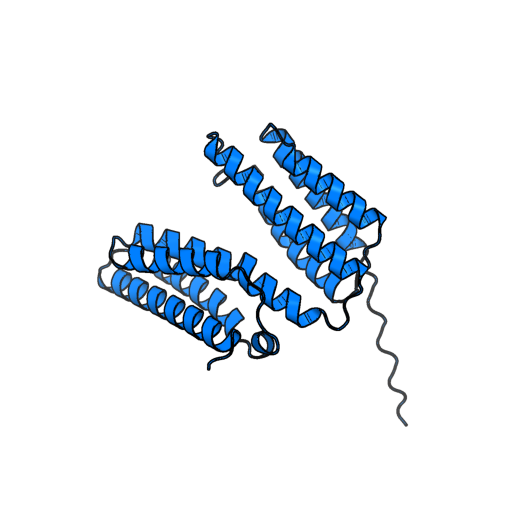 . GLU A 1 226 ? 15.116 -25.986 -24.856 1.00 43.56 226 GLU A C 1
ATOM 1772 O O . GLU A 1 226 ? 15.452 -26.275 -23.701 1.00 43.56 226 GLU A O 1
ATOM 1777 N N . PRO A 1 227 ? 14.883 -26.937 -25.776 1.00 48.16 227 PRO A N 1
ATOM 1778 C CA . PRO A 1 227 ? 15.025 -28.345 -25.463 1.00 48.16 227 PRO A CA 1
ATOM 1779 C C . PRO A 1 227 ? 16.487 -28.629 -25.120 1.00 48.16 227 PRO A C 1
ATOM 1781 O O . PRO A 1 227 ? 17.376 -28.362 -25.926 1.00 48.16 227 PRO A O 1
ATOM 1784 N N . GLU A 1 228 ? 16.723 -29.189 -23.931 1.00 46.12 228 GLU A N 1
ATOM 1785 C CA . GLU A 1 228 ? 18.032 -29.694 -23.522 1.00 46.12 228 GLU A CA 1
ATOM 1786 C C . GLU A 1 228 ? 18.571 -30.640 -24.606 1.00 46.12 228 GLU A C 1
ATOM 1788 O O . GLU A 1 228 ? 18.089 -31.769 -24.771 1.00 46.12 228 GLU A O 1
ATOM 1793 N N . GLU A 1 229 ? 19.580 -30.186 -25.355 1.00 49.28 229 GLU A N 1
ATOM 1794 C CA . GLU A 1 229 ? 20.397 -31.062 -26.185 1.00 49.28 229 GLU A CA 1
ATOM 1795 C C . GLU A 1 229 ? 21.118 -32.039 -25.255 1.00 49.28 229 GLU A C 1
ATOM 1797 O O . GLU A 1 229 ? 22.135 -31.731 -24.633 1.00 49.28 229 GLU A O 1
ATOM 1802 N N . LYS A 1 230 ? 20.559 -33.246 -25.145 1.00 46.69 230 LYS A N 1
ATOM 1803 C CA . LYS A 1 230 ? 21.235 -34.385 -24.531 1.00 46.69 230 LYS A CA 1
ATOM 1804 C C . LYS A 1 230 ? 22.472 -34.715 -25.367 1.00 46.69 230 LYS A C 1
ATOM 1806 O O . LYS A 1 230 ? 22.342 -35.320 -26.431 1.00 46.69 230 LYS A O 1
ATOM 1811 N N . SER A 1 231 ? 23.642 -34.311 -24.876 1.00 57.97 231 SER A N 1
ATOM 1812 C CA . SER A 1 231 ? 24.938 -34.888 -25.258 1.00 57.97 231 SER A CA 1
ATOM 1813 C C . SER A 1 231 ? 25.275 -36.080 -24.373 1.00 57.97 231 SER A C 1
ATOM 1815 O O . SER A 1 231 ? 25.033 -35.988 -23.148 1.00 57.97 231 SER A O 1
#

Mean predicted aligned error: 14.0 Å

Nearest PDB structures (foldseek):
  4e17-assembly1_A  TM=1.649E-01  e=7.906E+00  Gallus gallus

pLDDT: mean 81.84, std 11.9, range [38.75, 96.31]

Solvent-accessible surface area (backbone atoms only — not comparable to full-atom values): 12952 Å² total; per-residue (Å²): 131,79,51,73,48,57,53,47,52,52,53,52,52,53,51,52,50,51,52,52,52,52,51,50,52,32,56,77,66,62,74,52,56,70,67,58,49,50,53,54,51,50,54,52,53,54,59,54,51,64,74,65,44,72,79,65,65,79,54,80,66,60,68,68,62,67,64,53,49,52,42,53,52,50,31,58,62,25,66,81,54,61,66,67,65,23,51,55,35,46,52,59,37,54,49,42,44,57,68,48,46,51,46,35,29,54,54,62,73,48,61,85,80,34,45,74,46,25,52,52,43,53,53,50,53,54,52,38,55,51,44,52,52,54,46,51,49,53,39,40,78,71,72,42,64,65,90,75,36,63,72,56,45,54,57,51,51,51,39,56,54,48,50,55,54,37,54,49,33,27,50,69,53,43,30,82,54,51,72,66,58,48,51,51,51,54,52,50,40,51,49,41,67,65,41,86,44,71,67,52,35,52,51,41,52,49,52,49,41,51,55,48,49,55,54,49,68,60,45,61,82,76,80,76,80,77,77,81,80,84,124

Radius of gyration: 20.61 Å; Cα contacts (8 Å, |Δi|>4): 183; chains: 1; bounding box: 46×54×57 Å

Foldseek 3Di:
DDDLLRVVLVLLVVLLVLQVVLLVVCVVVVLDDPVVSVVLNVLSVVLVVLVVDPLLRPDRFDADPVVLVVLSVQLVVCSVDRVVSNSVSSVVNSCCSVPGRSVRSVLVSLPPPQDPQLNLVVVLVVLQVVLLVVLVVVCVVVVNPCVPPPVSVVLVVLCVVLVVLLNVCRSVVLFGHDPVLSVVSVVLSVQCNPDPDPVSNSVSSNVVSVSSVVRSVRGDPDPDPDPPPDD